Protein AF-A0A3M2AXJ5-F1 (afdb_monomer)

Secondary structure (DSSP, 8-state):
------PPBPP--EEEEEETTEEEEEEGGGGTTSEEEEEE-S---HHHHHHHHHHHHHHHHTTEEEEEEESSTHHHHTS-HHHHTT--S-EEE-TT-HHHHHTT--PPPPTTEEEEEEE-TTSBEEEEEEEESSHHHHHHHHHHHHHHHHHHSS---TT---TTTEEEETTTTEEEE-STT--------------------S------EEEE-TTS-EEEEETTEEEEE-HHHHHHHHHHHHHHHHHGGGTS---------------------

Structure (mmCIF, N/CA/C/O backbone):
data_AF-A0A3M2AXJ5-F1
#
_entry.id   AF-A0A3M2AXJ5-F1
#
loop_
_atom_site.group_PDB
_atom_site.id
_atom_site.type_symbol
_atom_site.label_atom_id
_atom_site.label_alt_id
_atom_site.label_comp_id
_atom_site.label_asym_id
_atom_site.label_entity_id
_atom_site.label_seq_id
_atom_site.pdbx_PDB_ins_code
_atom_site.Cartn_x
_atom_site.Cartn_y
_atom_site.Cartn_z
_atom_site.occupancy
_atom_site.B_iso_or_equiv
_atom_site.auth_seq_id
_atom_site.auth_comp_id
_atom_site.auth_asym_id
_atom_site.auth_atom_id
_atom_site.pdbx_PDB_model_num
ATOM 1 N N . MET A 1 1 ? -21.379 -24.822 5.721 1.00 35.75 1 MET A N 1
ATOM 2 C CA . MET A 1 1 ? -20.291 -24.054 6.361 1.00 35.75 1 MET A CA 1
ATOM 3 C C . MET A 1 1 ? -20.439 -22.604 5.940 1.00 35.75 1 MET A C 1
ATOM 5 O O . MET A 1 1 ? -20.196 -22.286 4.786 1.00 35.75 1 MET A O 1
ATOM 9 N N . THR A 1 2 ? -20.948 -21.746 6.820 1.00 34.94 2 THR A N 1
ATOM 10 C CA . THR A 1 2 ? -21.067 -20.309 6.555 1.00 34.94 2 THR A CA 1
ATOM 11 C C . THR A 1 2 ? -19.674 -19.697 6.630 1.00 34.94 2 THR A C 1
ATOM 13 O O . THR A 1 2 ? -19.089 -19.624 7.710 1.00 34.94 2 THR A O 1
ATOM 16 N N . ASN A 1 3 ? -19.130 -19.314 5.472 1.00 36.81 3 ASN A N 1
ATOM 17 C CA . ASN A 1 3 ? -17.912 -18.518 5.358 1.00 36.81 3 ASN A CA 1
ATOM 18 C C . ASN A 1 3 ? -18.164 -17.158 6.021 1.00 36.81 3 ASN A C 1
ATOM 20 O O . ASN A 1 3 ? -18.550 -16.192 5.368 1.00 36.81 3 ASN A O 1
ATOM 24 N N . ASN A 1 4 ? -17.973 -17.094 7.338 1.00 39.44 4 ASN A N 1
ATOM 25 C CA . ASN A 1 4 ? -17.757 -15.838 8.030 1.00 39.44 4 ASN A CA 1
ATOM 26 C C . ASN A 1 4 ? -16.424 -15.303 7.512 1.00 39.44 4 ASN A C 1
ATOM 28 O O . ASN A 1 4 ? -15.366 -15.642 8.042 1.00 39.44 4 ASN A O 1
ATOM 32 N N . ASP A 1 5 ? -16.477 -14.504 6.446 1.00 48.34 5 ASP A N 1
ATOM 33 C CA . ASP A 1 5 ? -15.388 -13.618 6.055 1.00 48.34 5 ASP A CA 1
ATOM 34 C C . ASP A 1 5 ? -15.208 -12.619 7.207 1.00 48.34 5 ASP A C 1
ATOM 36 O O . ASP A 1 5 ? -15.740 -11.507 7.224 1.00 48.34 5 ASP A O 1
ATOM 40 N N . VAL A 1 6 ? -14.487 -13.063 8.239 1.00 54.56 6 VAL A N 1
ATOM 41 C CA . VAL A 1 6 ? -13.924 -12.201 9.266 1.00 54.56 6 VAL A CA 1
ATOM 42 C C . VAL A 1 6 ? -12.893 -11.370 8.528 1.00 54.56 6 VAL A C 1
ATOM 44 O O . VAL A 1 6 ? -11.756 -11.791 8.311 1.00 54.56 6 VAL A O 1
ATOM 47 N N . PHE A 1 7 ? -13.340 -10.218 8.035 1.00 70.44 7 PHE A N 1
ATOM 48 C CA . PHE A 1 7 ? -12.455 -9.216 7.477 1.00 70.44 7 PHE A CA 1
ATOM 49 C C . PHE A 1 7 ? -11.327 -9.000 8.476 1.00 70.44 7 PHE A C 1
ATOM 51 O O . PHE A 1 7 ? -11.576 -8.730 9.654 1.00 70.44 7 PHE A O 1
ATOM 58 N N . ALA A 1 8 ? -10.096 -9.170 8.008 1.00 85.69 8 ALA A N 1
ATOM 59 C CA . ALA A 1 8 ? -8.947 -8.969 8.861 1.00 85.69 8 ALA A CA 1
ATOM 60 C C . ALA A 1 8 ? -8.960 -7.519 9.374 1.00 85.69 8 ALA A C 1
ATOM 62 O O . ALA A 1 8 ? -9.230 -6.567 8.635 1.00 85.69 8 ALA A O 1
ATOM 63 N N . THR A 1 9 ? -8.742 -7.373 10.676 1.00 93.25 9 THR A N 1
ATOM 64 C CA . THR A 1 9 ? -8.611 -6.079 11.339 1.00 93.25 9 THR A CA 1
ATOM 65 C C . THR A 1 9 ? -7.150 -5.662 11.346 1.00 93.25 9 THR A C 1
ATOM 67 O O . THR A 1 9 ? -6.259 -6.507 11.462 1.00 93.25 9 THR A O 1
ATOM 70 N N . LEU A 1 10 ? -6.907 -4.360 11.284 1.00 94.88 10 LEU A N 1
ATOM 71 C CA . LEU A 1 10 ? -5.593 -3.763 11.412 1.00 94.88 10 LEU A CA 1
ATOM 72 C C . LEU A 1 10 ? -4.957 -4.235 12.729 1.00 94.88 10 LEU A C 1
ATOM 74 O O . LEU A 1 10 ? -5.553 -4.063 13.799 1.00 94.88 10 LEU A O 1
ATOM 78 N N . PRO A 1 11 ? -3.776 -4.868 12.683 1.00 95.12 11 PRO A N 1
ATOM 79 C CA . PRO A 1 11 ? -3.154 -5.392 13.883 1.00 95.12 11 PRO A CA 1
ATOM 80 C C . PRO A 1 11 ? -2.616 -4.241 14.743 1.00 95.12 11 PRO A C 1
ATOM 82 O O . PRO A 1 11 ? -2.119 -3.235 14.236 1.00 95.12 11 PRO A O 1
ATOM 85 N N . LYS A 1 12 ? -2.661 -4.412 16.067 1.00 96.31 12 LYS A N 1
ATOM 86 C CA . LYS A 1 12 ? -2.036 -3.480 17.016 1.00 96.31 12 LYS A CA 1
ATOM 87 C C . LYS A 1 12 ? -0.520 -3.686 16.988 1.00 96.31 12 LYS A C 1
ATOM 89 O O . LYS A 1 12 ? -0.001 -4.559 17.684 1.00 96.31 12 LYS A O 1
ATOM 94 N N . LEU A 1 13 ? 0.174 -2.941 16.129 1.00 96.88 13 LEU A N 1
ATOM 95 C CA . LEU A 1 13 ? 1.619 -3.046 15.917 1.00 96.88 13 LEU A CA 1
ATOM 96 C C . LEU A 1 13 ? 2.283 -1.672 15.939 1.00 96.88 13 LEU A C 1
ATOM 98 O O . LEU A 1 13 ? 1.721 -0.685 15.469 1.00 96.88 13 LEU A O 1
ATOM 102 N N . ARG A 1 14 ? 3.527 -1.660 16.421 1.00 97.88 14 ARG A N 1
ATOM 103 C CA . ARG A 1 14 ? 4.468 -0.554 16.257 1.00 97.88 14 ARG A CA 1
ATOM 104 C C . ARG A 1 14 ? 5.538 -0.984 15.266 1.00 97.88 14 ARG A C 1
ATOM 106 O O . ARG A 1 14 ? 6.089 -2.074 15.415 1.00 97.88 14 ARG A O 1
ATOM 113 N N . LEU A 1 15 ? 5.812 -0.151 14.271 1.00 96.56 15 LEU A N 1
ATOM 114 C CA . LEU A 1 15 ? 6.748 -0.459 13.193 1.00 96.56 15 LEU A CA 1
ATOM 115 C C . LEU A 1 15 ? 7.817 0.626 13.079 1.00 96.56 15 LEU A C 1
ATOM 117 O O . LEU A 1 15 ? 7.501 1.799 13.296 1.00 96.56 15 LEU A O 1
ATOM 121 N N . PRO A 1 16 ? 9.064 0.267 12.733 1.00 96.12 16 PRO A N 1
ATOM 122 C CA . PRO A 1 16 ? 10.054 1.254 12.338 1.00 96.12 16 PRO A CA 1
ATOM 123 C C . PRO A 1 16 ? 9.584 1.966 11.064 1.00 96.12 16 PRO A C 1
ATOM 125 O O . PRO A 1 16 ? 9.139 1.337 10.100 1.00 96.12 16 PRO A O 1
ATOM 128 N N . ALA A 1 17 ? 9.680 3.287 11.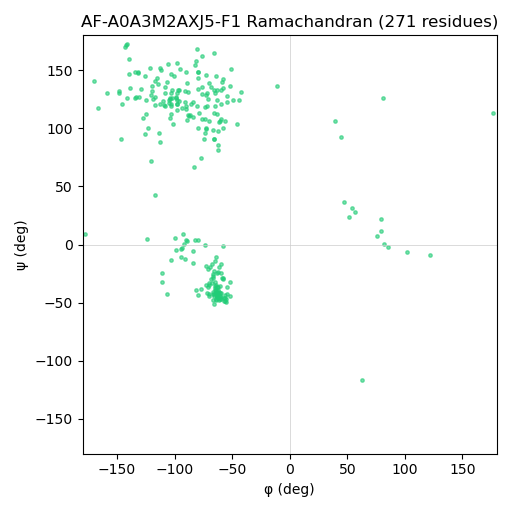077 1.00 95.44 17 ALA A N 1
ATOM 129 C CA . ALA A 1 17 ? 9.227 4.166 10.020 1.00 95.44 17 ALA A CA 1
ATOM 130 C C . ALA A 1 17 ? 10.243 5.285 9.799 1.00 95.44 17 ALA A C 1
ATOM 132 O O . ALA A 1 17 ? 10.699 5.909 10.756 1.00 95.44 17 ALA A O 1
ATOM 133 N N . LEU A 1 18 ? 10.558 5.565 8.540 1.00 94.50 18 LEU A N 1
ATOM 134 C CA . LEU A 1 18 ? 11.277 6.767 8.145 1.00 94.50 18 LEU A CA 1
ATOM 135 C C . LEU A 1 18 ? 10.241 7.834 7.777 1.00 94.50 18 LEU A C 1
ATOM 137 O O . LEU A 1 18 ? 9.437 7.632 6.865 1.00 94.50 18 LEU A O 1
ATOM 141 N N . LEU A 1 19 ? 10.226 8.944 8.512 1.00 94.25 19 LEU A N 1
ATOM 142 C CA . LEU A 1 19 ? 9.325 10.072 8.280 1.00 94.25 19 LEU A CA 1
ATOM 143 C C . LEU A 1 19 ? 10.136 11.361 8.332 1.00 94.25 19 LEU A C 1
ATOM 145 O O . LEU A 1 19 ? 10.864 11.579 9.293 1.00 94.25 19 LEU A O 1
ATOM 149 N N . GLU A 1 20 ? 10.030 12.188 7.290 1.00 91.56 20 GLU A N 1
ATOM 150 C CA . GLU A 1 20 ? 10.740 13.476 7.210 1.00 91.56 20 GLU A CA 1
ATOM 151 C C . GLU A 1 20 ? 12.265 13.346 7.410 1.00 91.56 20 GLU A C 1
ATOM 153 O O . GLU A 1 20 ? 12.938 14.247 7.899 1.00 91.56 20 GLU A O 1
ATOM 158 N N . GLY A 1 21 ? 12.835 12.207 7.001 1.00 90.44 21 GLY A N 1
ATOM 159 C CA . GLY A 1 21 ? 14.265 11.916 7.141 1.00 90.44 21 GLY A CA 1
ATOM 160 C C . GLY A 1 21 ? 14.700 11.395 8.514 1.00 90.44 21 GLY A C 1
ATOM 161 O O . GLY A 1 21 ? 15.882 11.086 8.671 1.00 90.44 21 GLY A O 1
ATOM 162 N N . GLU A 1 22 ? 13.773 11.237 9.461 1.00 92.12 22 GLU A N 1
ATOM 163 C CA . GLU A 1 22 ? 14.035 10.716 10.803 1.00 92.12 22 GLU A CA 1
ATOM 164 C C . GLU A 1 22 ? 13.456 9.309 10.985 1.00 92.12 22 GLU A C 1
ATOM 166 O O . GLU A 1 22 ? 12.328 9.008 10.581 1.00 92.12 22 GLU A O 1
ATOM 171 N N . LEU A 1 23 ? 14.254 8.421 11.585 1.00 93.00 23 LEU A N 1
ATOM 172 C CA . LEU A 1 23 ? 13.836 7.059 11.902 1.00 93.00 23 LEU A CA 1
ATOM 173 C C . LEU A 1 23 ? 13.131 7.047 13.260 1.00 93.00 23 LEU A C 1
ATOM 175 O O . LEU A 1 23 ? 13.726 7.380 14.281 1.00 93.00 23 LEU A O 1
ATOM 179 N N . GLN A 1 24 ? 11.880 6.602 13.281 1.00 95.44 24 GLN A N 1
ATOM 180 C CA . GLN A 1 24 ? 11.063 6.528 14.489 1.00 95.44 24 GLN A CA 1
ATOM 181 C C . GLN A 1 24 ? 10.171 5.284 14.496 1.00 95.44 24 GLN A C 1
ATOM 183 O O . GLN A 1 24 ? 10.047 4.584 13.496 1.00 95.44 24 GLN A O 1
ATOM 188 N N . TYR A 1 25 ? 9.531 4.999 15.630 1.00 96.69 25 TYR A N 1
ATOM 189 C CA . TYR A 1 25 ? 8.531 3.935 15.722 1.00 96.69 25 TYR A CA 1
ATOM 190 C C . TYR A 1 25 ? 7.127 4.512 15.610 1.00 96.69 25 TYR A C 1
ATOM 192 O O . TYR A 1 25 ? 6.708 5.299 16.457 1.00 96.69 25 TYR A O 1
ATOM 200 N N . LEU A 1 26 ? 6.384 4.060 14.608 1.00 97.62 26 LEU A N 1
ATOM 201 C CA . LEU A 1 26 ? 5.021 4.484 14.331 1.00 97.62 26 LEU A CA 1
ATOM 202 C C . LEU A 1 26 ? 4.034 3.420 14.826 1.00 97.62 26 LEU A C 1
ATOM 204 O O . LEU A 1 26 ? 4.158 2.240 14.498 1.00 97.62 26 LEU A O 1
ATOM 208 N N . ASP A 1 27 ? 3.071 3.837 15.648 1.00 97.81 27 ASP A N 1
ATOM 209 C CA . ASP A 1 27 ? 2.006 2.979 16.171 1.00 97.81 27 ASP A CA 1
ATOM 210 C C . ASP A 1 27 ? 0.804 3.004 15.225 1.00 97.81 27 ASP A C 1
ATOM 212 O O . ASP A 1 27 ? 0.180 4.051 15.045 1.00 97.81 27 ASP A O 1
ATOM 216 N N . LEU A 1 28 ? 0.452 1.863 14.629 1.00 97.06 28 LEU A N 1
ATOM 217 C CA . LEU A 1 28 ? -0.672 1.786 13.693 1.00 97.06 28 LEU A CA 1
ATOM 218 C C . LEU A 1 28 ? -2.018 2.130 14.344 1.00 97.06 28 LEU A C 1
ATOM 220 O O . LEU A 1 28 ? -2.937 2.566 13.654 1.00 97.06 28 LEU A O 1
ATOM 224 N N . THR A 1 29 ? -2.142 1.976 15.665 1.00 95.56 29 THR A N 1
ATOM 225 C CA . THR A 1 29 ? -3.374 2.318 16.389 1.00 95.56 29 THR A CA 1
ATOM 226 C C . THR A 1 29 ? -3.621 3.825 16.472 1.00 95.56 29 THR A C 1
ATOM 228 O O . THR A 1 29 ? -4.771 4.236 16.611 1.00 95.56 29 THR A O 1
ATOM 231 N N . SER A 1 30 ? -2.582 4.651 16.298 1.00 96.69 30 SER A N 1
ATOM 232 C CA . SER A 1 30 ? -2.707 6.118 16.248 1.00 96.69 30 SER A CA 1
ATOM 233 C C . SER A 1 30 ? -3.508 6.633 15.048 1.00 96.69 30 SER A C 1
ATOM 235 O O . SER A 1 30 ? -3.930 7.785 15.048 1.00 96.69 30 SER A O 1
ATOM 237 N N . PHE A 1 31 ? -3.754 5.780 14.049 1.00 96.38 31 PHE A N 1
ATOM 238 C CA . PHE A 1 31 ? -4.553 6.114 12.868 1.00 96.38 31 PHE A CA 1
ATOM 239 C C . PHE A 1 31 ? -5.994 5.602 12.934 1.00 96.38 31 PHE A C 1
ATOM 241 O O . PHE A 1 31 ? -6.731 5.705 11.952 1.00 96.38 31 PHE A O 1
ATOM 248 N N . MET A 1 32 ? -6.419 5.027 14.062 1.00 95.25 32 MET A N 1
ATOM 249 C CA . MET A 1 32 ? -7.821 4.648 14.235 1.00 95.25 32 MET A CA 1
ATOM 250 C C . MET A 1 32 ? -8.725 5.878 14.088 1.00 95.25 32 MET A C 1
ATOM 252 O O . MET A 1 32 ? -8.393 6.970 14.543 1.00 95.25 32 MET A O 1
ATOM 256 N N . GLY A 1 33 ? -9.870 5.705 13.428 1.00 95.56 33 GLY A N 1
ATOM 257 C CA . GLY A 1 33 ? -10.754 6.814 13.060 1.00 95.56 33 GLY A CA 1
ATOM 258 C C . GLY A 1 33 ? -10.386 7.507 11.742 1.00 95.56 33 GLY A C 1
ATOM 259 O O . GLY A 1 33 ? -11.127 8.383 11.302 1.00 95.56 33 GLY A O 1
ATOM 260 N N . GLN A 1 34 ? -9.307 7.096 11.070 1.00 96.44 34 GLN A N 1
ATOM 261 C CA . GLN A 1 34 ? -8.907 7.614 9.761 1.00 96.44 34 GLN A CA 1
ATOM 262 C C . GLN A 1 34 ? -8.838 6.499 8.718 1.00 96.44 34 GLN A C 1
ATOM 264 O O . GLN A 1 34 ? -8.573 5.338 9.024 1.00 96.44 34 GLN A O 1
ATOM 269 N N . TRP A 1 35 ? -9.060 6.856 7.456 1.00 97.81 35 TRP A N 1
ATOM 270 C CA . TRP A 1 35 ? -8.787 5.943 6.353 1.00 97.81 35 TRP A CA 1
ATOM 271 C C . TRP A 1 35 ? -7.280 5.720 6.220 1.00 97.81 35 TRP A C 1
ATOM 273 O O . TRP A 1 35 ? -6.514 6.683 6.229 1.00 97.81 35 TRP A O 1
ATOM 283 N N . LEU A 1 36 ? -6.862 4.469 6.032 1.00 98.19 36 LEU A N 1
ATOM 284 C CA . LEU A 1 36 ? -5.473 4.126 5.736 1.00 98.19 36 LEU A CA 1
ATOM 285 C C . LEU A 1 36 ? -5.359 3.484 4.362 1.00 98.19 36 LEU A C 1
ATOM 287 O O . LEU A 1 36 ? -6.169 2.639 3.978 1.00 98.19 36 LEU A O 1
ATOM 291 N N . VAL A 1 37 ? -4.303 3.847 3.648 1.00 98.31 37 VAL A N 1
ATOM 292 C CA . VAL A 1 37 ? -3.928 3.225 2.382 1.00 98.31 37 VAL A CA 1
ATOM 293 C C . VAL A 1 37 ? -2.471 2.796 2.482 1.00 98.31 37 VAL A C 1
ATOM 295 O O . VAL A 1 37 ? -1.574 3.637 2.503 1.00 98.31 37 VAL A O 1
ATOM 298 N N . PHE A 1 38 ? -2.243 1.487 2.551 1.00 98.19 38 PHE A N 1
ATOM 299 C CA . PHE A 1 38 ? -0.909 0.894 2.524 1.00 98.19 38 PHE A CA 1
ATOM 300 C C . PHE A 1 38 ? -0.521 0.606 1.082 1.00 98.19 38 PHE A C 1
ATOM 302 O O . PHE A 1 38 ? -1.191 -0.198 0.449 1.00 98.19 38 PHE A O 1
ATOM 309 N N . CYS A 1 39 ? 0.551 1.204 0.575 1.00 97.62 39 CYS A N 1
ATOM 310 C CA . CYS A 1 39 ? 1.140 0.868 -0.719 1.00 97.62 39 CYS A CA 1
ATOM 311 C C . CYS A 1 39 ? 2.412 0.050 -0.489 1.00 97.62 39 CYS A C 1
ATOM 313 O O . CYS A 1 39 ? 3.407 0.571 0.014 1.00 97.62 39 CYS A O 1
ATOM 315 N N . CYS A 1 40 ? 2.371 -1.240 -0.808 1.00 96.88 40 CYS A N 1
ATOM 316 C CA . CYS A 1 40 ? 3.500 -2.138 -0.630 1.00 96.88 40 CYS A CA 1
ATOM 317 C C . CYS A 1 40 ? 4.365 -2.186 -1.889 1.00 96.88 40 CYS A C 1
ATOM 319 O O . CYS A 1 40 ? 3.877 -2.521 -2.973 1.00 96.88 40 CYS A O 1
ATOM 321 N N . LEU A 1 41 ? 5.644 -1.853 -1.715 1.00 94.19 41 LEU A N 1
ATOM 322 C CA . LEU A 1 41 ? 6.651 -1.785 -2.769 1.00 94.19 41 LEU A CA 1
ATOM 323 C C . LEU A 1 41 ? 7.714 -2.862 -2.543 1.00 94.19 41 LEU A C 1
ATOM 325 O O . LEU A 1 41 ? 8.168 -3.051 -1.414 1.00 94.19 41 LEU A O 1
ATOM 329 N N . SER A 1 42 ? 8.148 -3.525 -3.615 1.00 90.12 42 SER A N 1
ATOM 330 C CA . SER A 1 42 ? 9.304 -4.433 -3.559 1.00 90.12 42 SER A CA 1
ATOM 331 C C . SER A 1 42 ? 10.625 -3.661 -3.541 1.00 90.12 42 SER A C 1
ATOM 333 O O . SER A 1 42 ? 11.556 -4.046 -2.841 1.00 90.12 42 SER A O 1
ATOM 335 N N . GLU A 1 43 ? 10.695 -2.564 -4.298 1.00 89.56 43 GLU A N 1
ATOM 336 C CA . GLU A 1 43 ? 11.873 -1.709 -4.454 1.00 89.56 43 GLU A CA 1
ATOM 337 C C . GLU A 1 43 ? 11.445 -0.234 -4.466 1.00 89.56 43 GLU A C 1
ATOM 339 O O . GLU A 1 43 ? 10.278 0.081 -4.702 1.00 89.56 43 GLU A O 1
ATOM 344 N N . PHE A 1 44 ? 12.384 0.673 -4.189 1.00 88.88 44 PHE A N 1
ATOM 345 C CA . PHE A 1 44 ? 12.143 2.114 -4.216 1.00 88.88 44 PHE A CA 1
ATOM 346 C C . PHE A 1 44 ? 13.137 2.797 -5.144 1.00 88.88 44 PHE A C 1
ATOM 348 O O . PHE A 1 44 ? 14.331 2.876 -4.842 1.00 88.88 44 PHE A O 1
ATOM 355 N N . SER A 1 45 ? 12.645 3.324 -6.260 1.00 89.25 45 SER A N 1
ATOM 356 C CA . SER A 1 45 ? 13.432 4.171 -7.145 1.00 89.25 45 SER A CA 1
ATOM 357 C C . SER A 1 45 ? 13.164 5.659 -6.871 1.00 89.25 45 SER A C 1
ATOM 359 O O . SER A 1 45 ? 12.090 6.037 -6.396 1.00 89.25 45 SER A O 1
ATOM 361 N N . PRO A 1 46 ? 14.099 6.560 -7.221 1.00 86.06 46 PRO A N 1
ATOM 362 C CA . PRO A 1 46 ? 13.856 8.000 -7.130 1.00 86.06 46 PRO A CA 1
ATOM 363 C C . PRO A 1 46 ? 12.646 8.474 -7.955 1.00 86.06 46 PRO A C 1
ATOM 365 O O . PRO A 1 46 ? 11.996 9.443 -7.572 1.00 86.06 46 PRO A O 1
ATOM 368 N N . GLY A 1 47 ? 12.333 7.800 -9.070 1.00 89.00 47 GLY A N 1
ATOM 369 C CA . GLY A 1 47 ? 11.183 8.134 -9.919 1.00 89.00 47 GLY A CA 1
ATOM 370 C C . GLY A 1 47 ? 9.839 7.861 -9.239 1.00 89.00 47 GLY A C 1
ATOM 371 O O . GLY A 1 47 ? 8.890 8.630 -9.407 1.00 89.00 47 GLY A O 1
ATOM 372 N N . ASP A 1 48 ? 9.781 6.827 -8.399 1.00 92.31 48 ASP A N 1
ATOM 373 C CA . ASP A 1 48 ? 8.571 6.441 -7.668 1.00 92.31 48 ASP A CA 1
ATOM 374 C C . ASP A 1 48 ? 8.143 7.514 -6.671 1.00 92.31 48 ASP A C 1
ATOM 376 O O . ASP A 1 48 ? 6.953 7.735 -6.451 1.00 92.31 48 ASP A O 1
ATOM 380 N N . MET A 1 49 ? 9.110 8.242 -6.110 1.00 91.62 49 MET A N 1
ATOM 381 C CA . MET A 1 49 ? 8.861 9.279 -5.115 1.00 91.62 49 MET A CA 1
ATOM 382 C C . MET A 1 49 ? 7.896 10.353 -5.615 1.00 91.62 49 MET A C 1
ATOM 384 O O . MET A 1 49 ? 6.992 10.744 -4.881 1.00 91.62 49 MET A O 1
ATOM 388 N N . MET A 1 50 ? 8.042 10.816 -6.860 1.00 92.44 50 MET A N 1
ATOM 389 C CA . MET A 1 50 ? 7.150 11.842 -7.411 1.00 92.44 50 MET A CA 1
ATOM 390 C C . MET A 1 50 ? 5.712 11.330 -7.544 1.00 92.44 50 MET A C 1
ATOM 392 O O . MET A 1 50 ? 4.757 12.054 -7.257 1.00 92.44 50 MET A O 1
ATOM 396 N N . ILE A 1 51 ? 5.557 10.069 -7.956 1.00 95.38 51 ILE A N 1
ATOM 397 C CA . ILE A 1 51 ? 4.258 9.410 -8.109 1.00 95.38 51 ILE A CA 1
ATOM 398 C C . ILE A 1 51 ? 3.596 9.239 -6.736 1.00 95.38 51 ILE A C 1
ATOM 400 O O . ILE A 1 51 ? 2.430 9.599 -6.555 1.00 95.38 51 ILE A O 1
ATOM 404 N N . LEU A 1 52 ? 4.354 8.744 -5.757 1.00 96.12 52 LEU A N 1
ATOM 405 C CA . LEU A 1 52 ? 3.887 8.508 -4.392 1.00 96.12 52 LEU A CA 1
ATOM 406 C C . LEU A 1 52 ? 3.564 9.818 -3.664 1.00 96.12 52 LEU A C 1
ATOM 408 O O . LEU A 1 52 ? 2.523 9.898 -3.023 1.00 96.12 52 LEU A O 1
ATOM 412 N N . ALA A 1 53 ? 4.377 10.867 -3.819 1.00 95.50 53 ALA A N 1
ATOM 413 C CA . ALA A 1 53 ? 4.128 12.181 -3.220 1.00 95.50 53 ALA A CA 1
ATOM 414 C C . ALA A 1 53 ? 2.858 12.841 -3.770 1.00 95.50 53 ALA A C 1
ATOM 416 O O . ALA A 1 53 ? 2.060 13.394 -3.011 1.00 95.50 53 ALA A O 1
ATOM 417 N N . ARG A 1 54 ? 2.624 12.743 -5.086 1.00 95.75 54 ARG A N 1
ATOM 418 C CA . ARG A 1 54 ? 1.371 13.216 -5.690 1.00 95.75 54 ARG A CA 1
ATOM 419 C C . ARG A 1 54 ? 0.169 12.461 -5.125 1.00 95.75 54 ARG A C 1
ATOM 421 O O . ARG A 1 54 ? -0.870 13.074 -4.871 1.00 95.75 54 ARG A O 1
ATOM 428 N N . GLN A 1 55 ? 0.302 11.150 -4.931 1.00 97.19 55 GLN A N 1
ATOM 429 C CA . GLN A 1 55 ? -0.779 10.355 -4.368 1.00 97.19 55 GLN A CA 1
ATOM 430 C C . GLN A 1 55 ? -1.021 10.655 -2.888 1.00 97.19 55 GLN A C 1
ATOM 432 O O . GLN A 1 55 ? -2.179 10.774 -2.494 1.00 97.19 55 GLN A O 1
ATOM 437 N N . ASP A 1 56 ? 0.032 10.803 -2.087 1.00 97.38 56 ASP A N 1
ATOM 438 C CA . ASP A 1 56 ? -0.072 11.191 -0.680 1.00 97.38 56 ASP A CA 1
ATOM 439 C C . ASP A 1 56 ? -0.854 12.496 -0.540 1.00 97.38 56 ASP A C 1
ATOM 441 O O . ASP A 1 56 ? -1.861 12.533 0.162 1.00 97.38 56 ASP A O 1
ATOM 445 N N . ALA A 1 57 ? -0.491 13.527 -1.313 1.00 96.56 57 ALA A N 1
ATOM 446 C CA . ALA A 1 57 ? -1.233 14.781 -1.329 1.00 96.56 57 ALA A CA 1
ATOM 447 C C . ALA A 1 57 ? -2.717 14.552 -1.663 1.00 96.56 57 ALA A C 1
ATOM 449 O O . ALA A 1 57 ? -3.590 15.056 -0.957 1.00 96.56 57 ALA A O 1
ATOM 450 N N . ARG A 1 58 ? -3.028 13.756 -2.694 1.00 97.00 58 ARG A N 1
ATOM 451 C CA . ARG A 1 58 ? -4.415 13.461 -3.093 1.00 97.00 58 ARG A CA 1
ATOM 452 C C . ARG A 1 58 ? -5.205 12.748 -1.989 1.00 97.00 58 ARG A C 1
ATOM 454 O O . ARG A 1 58 ? -6.348 13.118 -1.733 1.00 97.00 58 ARG A O 1
ATOM 461 N N . LEU A 1 59 ? -4.615 11.743 -1.344 1.00 97.19 59 LEU A N 1
ATOM 462 C CA . LEU A 1 59 ? -5.253 10.982 -0.266 1.00 97.19 59 LEU A CA 1
ATOM 463 C C . LEU A 1 59 ? -5.396 11.815 1.011 1.00 97.19 59 LEU A C 1
ATOM 465 O O . LEU A 1 59 ? -6.439 11.752 1.660 1.00 97.19 59 LEU A O 1
ATOM 469 N N . HIS A 1 60 ? -4.413 12.660 1.314 1.00 96.88 60 HIS A N 1
ATOM 470 C CA . HIS A 1 60 ? -4.455 13.575 2.447 1.00 96.88 60 HIS A CA 1
ATOM 471 C C . HIS A 1 60 ? -5.616 14.570 2.333 1.00 96.88 60 HIS A C 1
ATOM 473 O O . HIS A 1 60 ? -6.415 14.685 3.260 1.00 96.88 60 HIS A O 1
ATOM 479 N N . HIS A 1 61 ? -5.795 15.201 1.164 1.00 96.50 61 HIS A N 1
ATOM 480 C CA . HIS A 1 61 ? -6.957 16.067 0.896 1.00 96.50 61 HIS A CA 1
ATOM 481 C C . HIS A 1 61 ? -8.290 15.315 1.015 1.00 96.50 61 HIS A C 1
ATOM 483 O O . HIS A 1 61 ? -9.332 15.914 1.271 1.00 96.50 61 HIS A O 1
ATOM 489 N N . ALA A 1 62 ? -8.270 13.995 0.831 1.00 96.06 62 ALA A N 1
ATOM 490 C CA . ALA A 1 62 ? -9.440 13.143 0.943 1.00 96.06 62 ALA A CA 1
ATOM 491 C C . ALA A 1 62 ? -9.686 12.600 2.368 1.00 96.06 62 ALA A C 1
ATOM 493 O O . ALA A 1 62 ? -10.640 11.838 2.557 1.00 96.06 62 ALA A O 1
ATOM 494 N N . GLY A 1 63 ? -8.871 12.994 3.354 1.00 96.06 63 GLY A N 1
ATOM 495 C CA . GLY A 1 63 ? -8.983 12.559 4.749 1.00 96.06 63 GLY A CA 1
ATOM 496 C C . GLY A 1 63 ? -8.405 11.167 5.023 1.00 96.06 63 GLY A C 1
ATOM 497 O O . GLY A 1 63 ? -8.811 10.516 5.985 1.00 96.06 63 GLY A O 1
ATOM 498 N N . ALA A 1 64 ? -7.494 10.685 4.174 1.00 98.00 64 ALA A N 1
ATOM 499 C CA . ALA A 1 64 ? -6.796 9.417 4.359 1.00 98.00 64 ALA A CA 1
ATOM 500 C C . ALA A 1 64 ? -5.308 9.620 4.638 1.00 98.00 64 ALA A C 1
ATOM 502 O O . ALA A 1 64 ? -4.687 10.573 4.163 1.00 98.00 64 ALA A O 1
ATOM 503 N N . LYS A 1 65 ? -4.716 8.675 5.370 1.00 98.12 65 LYS A N 1
ATOM 504 C CA . LYS A 1 65 ? -3.272 8.582 5.546 1.00 98.12 65 LYS A CA 1
ATOM 505 C C . LYS A 1 65 ? -2.695 7.556 4.578 1.00 98.12 65 LYS A C 1
ATOM 507 O O . LYS A 1 65 ? -3.103 6.393 4.562 1.00 98.12 65 LYS A O 1
ATOM 512 N N . PHE A 1 66 ? -1.726 7.997 3.784 1.00 98.12 66 PHE A N 1
ATOM 513 C CA . PHE A 1 66 ? -0.955 7.134 2.902 1.00 98.12 66 PHE A CA 1
ATOM 514 C C . PHE A 1 66 ? 0.298 6.632 3.621 1.00 98.12 66 PHE A C 1
ATOM 516 O O . PHE A 1 66 ? 1.009 7.405 4.266 1.00 98.12 66 PHE A O 1
ATOM 523 N N . LEU A 1 67 ? 0.544 5.328 3.540 1.00 98.12 67 LEU A N 1
ATOM 524 C CA . LEU A 1 67 ? 1.665 4.644 4.176 1.00 98.12 67 LEU A CA 1
ATOM 525 C C . LEU A 1 67 ? 2.342 3.773 3.121 1.00 98.12 67 LEU A C 1
ATOM 527 O O . LEU A 1 67 ? 1.679 2.962 2.476 1.00 98.12 67 LEU A O 1
ATOM 531 N N . VAL A 1 68 ? 3.652 3.909 2.947 1.00 97.31 68 VAL A N 1
ATOM 532 C CA . VAL A 1 68 ? 4.413 3.034 2.045 1.00 97.31 68 VAL A CA 1
ATOM 533 C C . VAL A 1 68 ? 5.066 1.939 2.871 1.00 97.31 68 VAL A C 1
ATOM 535 O O . VAL A 1 68 ? 5.678 2.234 3.891 1.00 97.31 68 VAL A O 1
ATOM 538 N N . LEU A 1 69 ? 4.916 0.682 2.463 1.00 97.00 69 LEU A N 1
ATOM 539 C CA . LEU A 1 69 ? 5.385 -0.483 3.210 1.00 97.00 69 LEU A CA 1
ATOM 540 C C . LEU A 1 69 ? 6.423 -1.269 2.411 1.00 97.00 69 LEU A C 1
ATOM 542 O O . LEU A 1 69 ? 6.137 -1.732 1.306 1.00 97.00 69 LEU A O 1
ATOM 546 N N . PHE A 1 70 ? 7.589 -1.490 3.012 1.00 94.75 70 PHE A N 1
ATOM 547 C CA . PHE A 1 70 ? 8.637 -2.343 2.465 1.00 94.75 70 PHE A CA 1
ATOM 548 C C . PHE A 1 70 ? 8.687 -3.691 3.196 1.00 94.75 70 PHE A C 1
ATOM 550 O O . PHE A 1 70 ? 8.843 -3.704 4.423 1.00 94.75 70 PHE A O 1
ATOM 557 N N . PRO A 1 71 ? 8.608 -4.824 2.469 1.00 89.75 71 PRO A N 1
ATOM 558 C CA . PRO A 1 71 ? 8.802 -6.150 3.050 1.00 89.75 71 PRO A CA 1
ATOM 559 C C . PRO A 1 71 ? 10.199 -6.362 3.611 1.00 89.75 71 PRO A C 1
ATOM 561 O O . PRO A 1 71 ? 10.355 -6.886 4.708 1.00 89.75 71 PRO A O 1
ATOM 564 N N . SER A 1 72 ? 11.220 -5.916 2.879 1.00 86.44 72 SER A N 1
ATOM 565 C CA . SER A 1 72 ? 12.603 -6.063 3.315 1.00 86.44 72 SER A CA 1
ATOM 566 C C . SER A 1 72 ? 13.111 -4.788 3.992 1.00 86.44 72 SER A C 1
ATOM 568 O O . SER A 1 72 ? 12.985 -3.707 3.400 1.00 86.44 72 SER A O 1
ATOM 570 N N . PRO A 1 73 ? 13.777 -4.884 5.161 1.00 78.06 73 PRO A N 1
ATOM 571 C CA . PRO A 1 73 ? 14.422 -3.739 5.803 1.00 78.06 73 PRO A CA 1
ATOM 572 C C . PRO A 1 73 ? 15.560 -3.151 4.955 1.00 78.06 73 PRO A C 1
ATOM 574 O O . PRO A 1 73 ? 15.840 -1.957 5.057 1.00 78.06 73 PRO A O 1
ATOM 577 N N . THR A 1 74 ? 16.179 -3.943 4.066 1.00 84.06 74 THR A N 1
ATOM 578 C CA . THR A 1 74 ? 17.234 -3.459 3.154 1.00 84.06 74 THR A CA 1
ATOM 579 C C . THR A 1 74 ? 16.748 -2.326 2.253 1.00 84.06 74 THR A C 1
ATOM 581 O O . THR A 1 74 ? 17.529 -1.442 1.912 1.00 84.06 74 THR A O 1
ATOM 584 N N . SER A 1 75 ? 15.452 -2.304 1.935 1.00 82.06 75 SER A N 1
ATOM 585 C CA . SER A 1 75 ? 14.834 -1.292 1.072 1.00 82.06 75 SER A CA 1
ATOM 586 C C . SER A 1 75 ? 14.803 0.094 1.715 1.00 82.06 75 SER A C 1
ATOM 588 O O . SER A 1 75 ? 14.882 1.091 1.008 1.00 82.06 75 SER A O 1
ATOM 590 N N . LEU A 1 76 ? 14.731 0.193 3.050 1.00 81.88 76 LEU A N 1
ATOM 591 C CA . LEU A 1 76 ? 14.835 1.493 3.722 1.00 81.88 76 LEU A CA 1
ATOM 592 C C . LEU A 1 76 ? 16.269 2.026 3.694 1.00 81.88 76 LEU A C 1
ATOM 594 O O . LEU A 1 76 ? 16.466 3.229 3.549 1.00 81.88 76 LEU A O 1
ATOM 598 N N . HIS A 1 77 ? 17.271 1.148 3.788 1.00 81.56 77 HIS A N 1
ATOM 599 C CA . HIS A 1 77 ? 18.680 1.553 3.774 1.00 81.56 77 HIS A CA 1
ATOM 600 C C . HIS A 1 77 ? 19.120 2.146 2.432 1.00 81.56 77 HIS A C 1
ATOM 602 O O . HIS A 1 77 ? 20.018 2.985 2.399 1.00 81.56 77 HIS A O 1
ATOM 608 N N . THR A 1 78 ? 18.491 1.737 1.328 1.00 82.25 78 THR A N 1
ATOM 609 C CA . THR A 1 78 ? 18.775 2.303 0.002 1.00 82.25 78 THR A CA 1
ATOM 610 C C . THR A 1 78 ? 18.231 3.720 -0.170 1.00 82.25 78 THR A C 1
ATOM 612 O O . THR A 1 78 ? 18.689 4.448 -1.052 1.00 82.25 78 THR A O 1
ATOM 615 N N . ILE A 1 79 ? 17.285 4.139 0.675 1.00 84.31 79 ILE A N 1
ATOM 616 C CA . ILE A 1 79 ? 16.697 5.475 0.617 1.00 84.31 79 ILE A CA 1
ATOM 617 C C . ILE A 1 79 ? 17.668 6.448 1.273 1.00 84.31 79 ILE A C 1
ATOM 619 O O . ILE A 1 79 ? 17.916 6.413 2.479 1.00 84.31 79 ILE A O 1
ATOM 623 N N . ARG A 1 80 ? 18.239 7.346 0.467 1.00 81.38 80 ARG A N 1
ATOM 624 C CA . ARG A 1 80 ? 19.153 8.367 0.987 1.00 81.38 80 ARG A CA 1
ATOM 625 C C . ARG A 1 80 ? 18.394 9.293 1.935 1.00 81.38 80 ARG A C 1
ATOM 627 O O . ARG A 1 80 ? 17.255 9.663 1.664 1.00 81.38 80 ARG A O 1
ATOM 634 N N . ARG A 1 81 ? 19.045 9.772 2.999 1.00 78.50 81 ARG A N 1
ATOM 635 C CA . ARG A 1 81 ? 18.425 10.726 3.942 1.00 78.50 81 ARG A CA 1
ATOM 636 C C . ARG A 1 81 ? 17.865 11.973 3.240 1.00 78.50 81 ARG A C 1
ATOM 638 O O . ARG A 1 81 ? 16.786 12.436 3.583 1.00 78.50 81 ARG A O 1
ATOM 645 N N . THR A 1 82 ? 18.551 12.451 2.199 1.00 77.38 82 THR A N 1
ATOM 646 C CA . THR A 1 82 ? 18.108 13.581 1.360 1.00 77.38 82 THR A CA 1
ATOM 647 C C . THR A 1 82 ? 16.853 13.289 0.536 1.00 77.38 82 THR A C 1
ATOM 649 O O . THR A 1 82 ? 16.120 14.205 0.189 1.00 77.38 82 THR A O 1
ATOM 652 N N . GLN A 1 83 ? 16.600 12.025 0.204 1.00 84.62 83 GLN A N 1
ATOM 653 C CA . GLN A 1 83 ? 15.380 11.581 -0.470 1.00 84.62 83 GLN A CA 1
ATOM 654 C C . GLN A 1 83 ? 14.236 11.421 0.532 1.00 84.62 83 GLN A C 1
ATOM 656 O O . GLN A 1 83 ? 13.100 11.798 0.258 1.00 84.62 83 GLN A O 1
ATOM 661 N N . ALA A 1 84 ? 14.550 10.904 1.717 1.00 83.31 84 ALA A N 1
ATOM 662 C CA . ALA A 1 84 ? 13.585 10.716 2.786 1.00 83.31 84 ALA A CA 1
ATOM 663 C C . ALA A 1 84 ? 12.995 12.037 3.300 1.00 83.31 84 ALA A C 1
ATOM 665 O O . ALA A 1 84 ? 11.807 12.088 3.598 1.00 83.31 84 ALA A O 1
ATOM 666 N N . SER A 1 85 ? 13.778 13.120 3.338 1.00 87.00 85 SER A N 1
ATOM 667 C CA . SER A 1 85 ? 13.281 14.448 3.730 1.00 87.00 85 SER A CA 1
ATOM 668 C C . SER A 1 85 ? 12.281 15.051 2.734 1.00 87.00 85 SER A C 1
ATOM 670 O O . SER A 1 85 ? 11.554 15.978 3.079 1.00 87.00 85 SER A O 1
ATOM 672 N N . LEU A 1 86 ? 12.217 14.533 1.503 1.00 87.38 86 LEU A N 1
ATOM 673 C CA . LEU A 1 86 ? 11.210 14.925 0.511 1.00 87.38 86 LEU A CA 1
ATOM 674 C C . LEU A 1 86 ? 9.893 14.151 0.682 1.00 87.38 86 LEU A C 1
ATOM 676 O O . LEU A 1 86 ? 8.862 14.559 0.145 1.00 87.38 86 LEU A O 1
ATOM 680 N N . CYS A 1 87 ? 9.909 13.044 1.429 1.00 88.62 87 CYS A N 1
ATOM 681 C CA . CYS A 1 87 ? 8.740 12.209 1.669 1.00 88.62 87 CYS A CA 1
ATOM 682 C C . CYS A 1 87 ? 7.976 12.713 2.903 1.00 88.62 87 CYS A C 1
ATOM 684 O O . CYS A 1 87 ? 8.435 12.577 4.036 1.00 88.62 87 CYS A O 1
ATOM 686 N N . ARG A 1 88 ? 6.777 13.264 2.682 1.00 93.56 88 ARG A N 1
ATOM 687 C CA . ARG A 1 88 ? 5.842 13.678 3.754 1.00 93.56 88 ARG A CA 1
ATOM 688 C C . ARG A 1 88 ? 4.965 12.535 4.277 1.00 93.56 88 ARG A C 1
ATOM 690 O O . ARG A 1 88 ? 4.210 12.696 5.238 1.00 93.56 88 ARG A O 1
ATOM 697 N N . PHE A 1 89 ? 5.069 11.371 3.646 1.00 95.94 89 PHE A N 1
ATOM 698 C CA . PHE A 1 89 ? 4.392 10.148 4.046 1.00 95.94 89 PHE A CA 1
ATOM 699 C C . PHE A 1 89 ? 5.369 9.194 4.748 1.00 95.94 89 PHE A C 1
ATOM 701 O O . PHE A 1 89 ? 6.547 9.148 4.387 1.00 95.94 89 PHE A O 1
ATOM 708 N N . PRO A 1 90 ? 4.898 8.408 5.732 1.00 96.88 90 PRO A N 1
ATOM 709 C CA . PRO A 1 90 ? 5.726 7.410 6.394 1.00 96.88 90 PRO A CA 1
ATOM 710 C C . PRO A 1 90 ? 6.146 6.276 5.452 1.00 96.88 90 P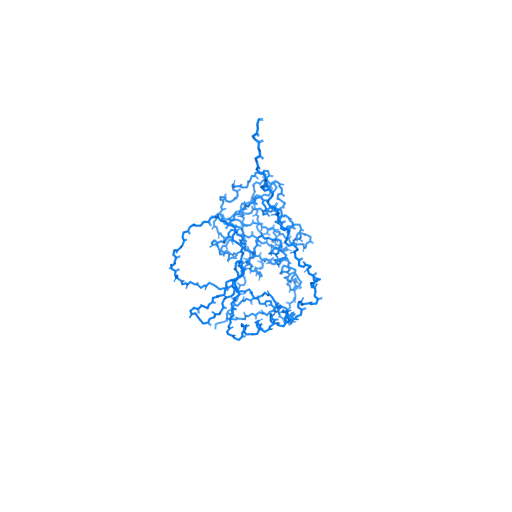RO A C 1
ATOM 712 O O . PRO A 1 90 ? 5.313 5.677 4.764 1.00 96.88 90 PRO A O 1
ATOM 715 N N . LEU A 1 91 ? 7.435 5.944 5.499 1.00 96.38 91 LEU A N 1
ATOM 716 C CA . LEU A 1 91 ? 8.030 4.770 4.868 1.00 96.38 91 LEU A CA 1
ATOM 717 C C . LEU A 1 91 ? 8.255 3.702 5.945 1.00 96.38 91 LEU A C 1
ATOM 719 O O . LEU A 1 91 ? 9.160 3.821 6.767 1.00 96.38 91 LEU A O 1
ATOM 723 N N . LEU A 1 92 ? 7.409 2.681 5.977 1.00 96.56 92 LEU A N 1
ATOM 724 C CA . LEU A 1 92 ? 7.413 1.620 6.980 1.00 96.56 92 LEU A CA 1
ATOM 725 C C . LEU A 1 92 ? 8.321 0.465 6.550 1.00 96.56 92 LEU A C 1
ATOM 727 O O . LEU A 1 92 ? 8.258 0.020 5.403 1.00 96.56 92 LEU A O 1
ATOM 731 N N . ALA A 1 93 ? 9.084 -0.087 7.492 1.00 95.25 93 ALA A N 1
ATOM 732 C CA . ALA A 1 93 ? 9.672 -1.417 7.352 1.00 95.25 93 ALA A CA 1
ATOM 733 C C . ALA A 1 93 ? 8.940 -2.416 8.245 1.00 95.25 93 ALA A C 1
ATOM 735 O O . ALA A 1 93 ? 8.625 -2.131 9.401 1.00 95.25 93 ALA A O 1
ATOM 736 N N . ASP A 1 94 ? 8.726 -3.620 7.723 1.00 95.25 94 ASP A N 1
ATOM 737 C CA . ASP A 1 94 ? 8.183 -4.744 8.483 1.00 95.25 94 ASP A CA 1
ATOM 738 C C . ASP A 1 94 ? 9.166 -5.922 8.485 1.00 95.25 94 ASP A C 1
ATOM 740 O O . ASP A 1 94 ? 8.909 -6.948 7.861 1.00 95.25 94 ASP A O 1
ATOM 744 N N . PRO A 1 95 ? 10.295 -5.812 9.212 1.00 91.62 95 PRO A N 1
ATOM 745 C CA . PRO A 1 95 ? 11.339 -6.841 9.210 1.00 91.62 95 PRO A CA 1
ATOM 746 C C . PRO A 1 95 ? 10.858 -8.202 9.737 1.00 91.62 95 PRO A C 1
ATOM 748 O O . PRO A 1 95 ? 11.492 -9.220 9.495 1.00 91.62 95 PRO A O 1
ATOM 751 N N . SER A 1 96 ? 9.752 -8.222 10.487 1.00 93.44 96 SER A N 1
ATOM 752 C CA . SER A 1 96 ? 9.145 -9.443 11.029 1.00 93.44 96 SER A CA 1
ATOM 753 C C . SER A 1 96 ? 8.026 -10.017 10.152 1.00 93.44 96 SER A C 1
ATOM 755 O O . SER A 1 96 ? 7.437 -11.049 10.504 1.00 93.44 96 SER A O 1
ATOM 757 N N . GLU A 1 97 ? 7.686 -9.317 9.065 1.00 94.69 97 GLU A N 1
ATOM 758 C CA . GLU A 1 97 ? 6.564 -9.588 8.161 1.00 94.69 97 GLU A CA 1
ATOM 759 C C . GLU A 1 97 ? 5.211 -9.753 8.886 1.00 94.69 97 GLU A C 1
ATOM 761 O O . GLU A 1 97 ?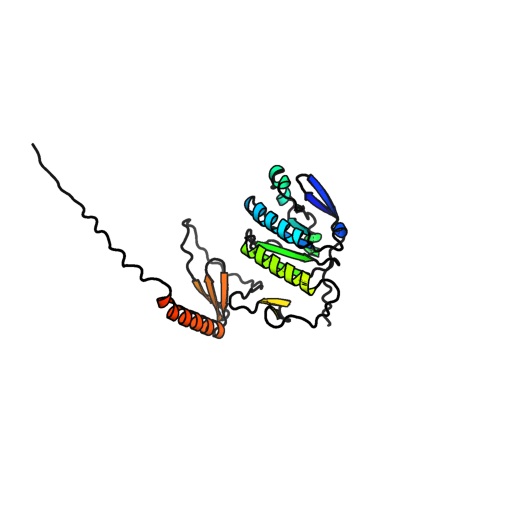 4.291 -10.426 8.411 1.00 94.69 97 GLU A O 1
ATOM 766 N N . ARG A 1 98 ? 5.069 -9.186 10.091 1.00 95.38 98 ARG A N 1
ATOM 767 C CA . ARG A 1 98 ? 3.848 -9.324 10.899 1.00 95.38 98 ARG A CA 1
ATOM 768 C C . ARG A 1 98 ? 2.708 -8.517 10.304 1.00 95.38 98 ARG A C 1
ATOM 770 O O . ARG A 1 98 ? 1.582 -9.014 10.275 1.00 95.38 98 ARG A O 1
ATOM 777 N N . LEU A 1 99 ? 2.990 -7.299 9.848 1.00 96.19 99 LEU A N 1
ATOM 778 C CA . LEU A 1 99 ? 2.005 -6.466 9.174 1.00 96.19 99 LEU A CA 1
ATOM 779 C C . LEU A 1 99 ? 1.678 -7.049 7.799 1.00 96.19 99 LEU A C 1
ATOM 781 O O . LEU A 1 99 ? 0.505 -7.177 7.483 1.00 96.19 99 LEU A O 1
ATOM 785 N N . ILE A 1 100 ? 2.671 -7.474 7.018 1.00 95.25 100 ILE A N 1
ATOM 786 C CA . ILE A 1 100 ? 2.464 -8.084 5.694 1.00 95.25 100 ILE A CA 1
ATOM 787 C C . ILE A 1 100 ? 1.550 -9.304 5.775 1.00 95.25 100 ILE A C 1
ATOM 789 O O . ILE A 1 100 ? 0.559 -9.372 5.046 1.00 95.25 100 ILE A O 1
ATOM 793 N N . ARG A 1 101 ? 1.813 -10.225 6.713 1.00 94.38 101 ARG A N 1
ATOM 794 C CA . ARG A 1 101 ? 0.940 -11.387 6.938 1.00 94.38 101 ARG A CA 1
ATOM 795 C C . ARG A 1 101 ? -0.459 -10.975 7.395 1.00 94.38 101 ARG A C 1
ATOM 797 O O . ARG A 1 101 ? -1.441 -11.527 6.904 1.00 94.38 101 ARG A O 1
ATOM 804 N N . ALA A 1 102 ? -0.570 -9.997 8.297 1.00 94.56 102 ALA A N 1
ATOM 805 C CA . ALA A 1 102 ? -1.867 -9.503 8.767 1.00 94.56 102 ALA A CA 1
ATOM 806 C C . ALA A 1 102 ? -2.682 -8.830 7.649 1.00 94.56 102 ALA A C 1
ATOM 808 O O . ALA A 1 102 ? -3.893 -9.025 7.563 1.00 94.56 102 ALA A O 1
ATOM 809 N N . LEU A 1 103 ? -2.009 -8.095 6.763 1.00 94.69 103 LEU A N 1
ATOM 810 C CA . LEU A 1 103 ? -2.578 -7.473 5.573 1.00 94.69 103 LEU A CA 1
ATOM 811 C C . LEU A 1 103 ? -2.692 -8.448 4.392 1.00 94.69 103 LEU A C 1
ATOM 813 O O . LEU A 1 103 ? -3.063 -8.015 3.308 1.00 94.69 103 LEU A O 1
ATOM 817 N N . ARG A 1 104 ? -2.363 -9.737 4.559 1.00 93.50 104 ARG A N 1
ATOM 818 C CA . ARG A 1 104 ? -2.407 -10.759 3.495 1.00 93.50 104 ARG A CA 1
ATOM 819 C C . ARG A 1 104 ? -1.741 -10.295 2.188 1.00 93.50 104 ARG A C 1
ATOM 821 O O . ARG A 1 104 ? -2.221 -10.587 1.093 1.00 93.50 104 ARG A O 1
ATOM 828 N N . ILE A 1 105 ? -0.657 -9.533 2.313 1.00 92.06 105 ILE A N 1
ATOM 829 C CA . ILE A 1 105 ? 0.160 -9.094 1.182 1.00 92.06 105 ILE A CA 1
ATOM 830 C C . ILE A 1 105 ? 1.005 -10.291 0.743 1.00 92.06 105 ILE A C 1
ATOM 832 O O . ILE A 1 105 ? 1.549 -11.001 1.588 1.00 92.06 105 ILE A O 1
ATOM 836 N N . VAL A 1 106 ? 1.090 -10.532 -0.566 1.00 89.38 106 VAL A N 1
ATOM 837 C CA . VAL A 1 106 ? 1.775 -11.705 -1.134 1.00 89.38 106 VAL A CA 1
ATOM 838 C C . VAL A 1 106 ? 3.016 -11.246 -1.905 1.00 89.38 106 VAL A C 1
ATOM 840 O O . VAL A 1 106 ? 2.925 -10.982 -3.104 1.00 89.38 106 VAL A O 1
ATOM 843 N N . PRO A 1 107 ? 4.176 -11.107 -1.239 1.00 85.12 107 PRO A N 1
ATOM 844 C CA . PRO A 1 107 ? 5.449 -10.897 -1.919 1.00 85.12 107 PRO A CA 1
ATOM 845 C C . PRO A 1 107 ? 5.976 -12.212 -2.540 1.00 85.12 107 PRO A C 1
ATOM 847 O O . PRO A 1 107 ? 5.569 -13.297 -2.114 1.00 85.12 107 PRO A O 1
ATOM 850 N N . PRO A 1 108 ? 6.921 -12.149 -3.498 1.00 86.81 108 PRO A N 1
ATOM 851 C CA . PRO A 1 108 ? 7.456 -10.943 -4.131 1.00 86.81 108 PRO A CA 1
ATOM 852 C C . PRO A 1 108 ? 6.521 -10.397 -5.220 1.00 86.81 108 PRO A C 1
ATOM 854 O O . PRO A 1 108 ? 5.849 -11.155 -5.918 1.00 86.81 108 PRO A O 1
ATOM 857 N N . LEU A 1 109 ? 6.521 -9.076 -5.408 1.00 86.31 109 LEU A N 1
ATOM 858 C CA . LEU A 1 109 ? 5.858 -8.435 -6.546 1.00 86.31 109 LEU A CA 1
ATOM 859 C C . LEU A 1 109 ? 6.903 -8.087 -7.616 1.00 86.31 109 LEU A C 1
ATOM 861 O O . LEU A 1 109 ? 8.017 -7.699 -7.246 1.00 86.31 109 LEU A O 1
ATOM 865 N N . PRO A 1 110 ? 6.566 -8.180 -8.918 1.00 87.94 110 PRO A N 1
ATOM 866 C CA . PRO A 1 110 ? 7.398 -7.624 -9.986 1.00 87.94 110 PRO A CA 1
ATOM 867 C C . PRO A 1 110 ? 7.766 -6.159 -9.716 1.00 87.94 110 PRO A C 1
ATOM 869 O O . PRO A 1 110 ? 6.983 -5.439 -9.102 1.00 87.94 110 PRO A O 1
ATOM 872 N N . ALA A 1 111 ? 8.919 -5.701 -10.211 1.00 84.56 111 ALA A N 1
ATOM 873 C CA . ALA A 1 111 ? 9.442 -4.361 -9.918 1.00 84.56 111 ALA A CA 1
ATOM 874 C C . ALA A 1 111 ? 8.490 -3.210 -10.308 1.00 84.56 111 ALA A C 1
ATOM 876 O O . ALA A 1 111 ? 8.497 -2.159 -9.679 1.00 84.56 111 ALA A O 1
ATOM 877 N N . ASP A 1 112 ? 7.641 -3.403 -11.322 1.00 87.06 112 ASP A N 1
ATOM 878 C CA . ASP A 1 112 ? 6.664 -2.411 -11.781 1.00 87.06 112 ASP A CA 1
ATOM 879 C C . ASP A 1 112 ? 5.287 -2.542 -11.107 1.00 87.06 112 ASP A C 1
ATOM 881 O O . ASP A 1 112 ? 4.362 -1.792 -11.445 1.00 87.06 112 ASP A O 1
ATOM 885 N N . ARG A 1 113 ? 5.121 -3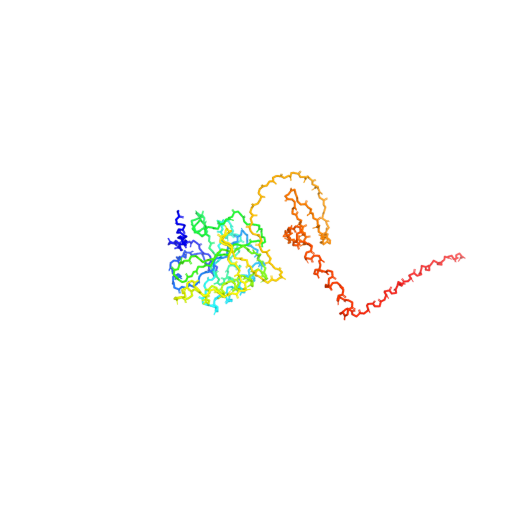.500 -10.187 1.00 92.44 113 ARG A N 1
ATOM 886 C CA . ARG A 1 113 ? 3.856 -3.828 -9.525 1.00 92.44 113 ARG A CA 1
ATOM 887 C C . ARG A 1 113 ? 3.912 -3.548 -8.037 1.00 92.44 113 ARG A C 1
ATOM 889 O O . ARG A 1 113 ? 4.900 -3.794 -7.358 1.00 92.44 113 ARG A O 1
ATOM 896 N N . VAL A 1 114 ? 2.781 -3.083 -7.533 1.00 95.88 114 VAL A N 1
ATOM 897 C CA . VAL A 1 114 ? 2.593 -2.731 -6.130 1.00 95.88 114 VAL A CA 1
ATOM 898 C C . VAL A 1 114 ? 1.279 -3.303 -5.648 1.00 95.88 114 VAL A C 1
ATOM 900 O O . VAL A 1 114 ? 0.324 -3.432 -6.424 1.00 95.88 114 VAL A O 1
ATOM 903 N N . GLN A 1 115 ? 1.235 -3.659 -4.369 1.00 96.75 115 GLN A N 1
ATOM 904 C CA . GLN A 1 115 ? 0.011 -4.114 -3.730 1.00 96.75 115 GLN A CA 1
ATOM 905 C C . GLN A 1 115 ? -0.480 -3.035 -2.776 1.00 96.75 115 GLN A C 1
ATOM 907 O O . GLN A 1 115 ? 0.208 -2.689 -1.819 1.00 96.75 115 GLN A O 1
ATOM 912 N N . THR A 1 116 ? -1.676 -2.519 -3.030 1.00 97.50 116 THR A N 1
ATOM 913 C CA . THR A 1 116 ? -2.323 -1.532 -2.176 1.00 97.50 116 THR A CA 1
ATOM 914 C C . THR A 1 116 ? -3.401 -2.183 -1.322 1.00 97.50 116 THR A C 1
ATOM 916 O O . THR A 1 116 ? -4.235 -2.933 -1.829 1.00 97.50 116 THR A O 1
ATOM 919 N N . VAL A 1 117 ? -3.407 -1.876 -0.027 1.00 97.50 117 VAL A N 1
ATOM 920 C CA . VAL A 1 117 ? -4.439 -2.303 0.920 1.00 97.50 117 VAL A CA 1
ATOM 921 C C . VAL A 1 117 ? -5.152 -1.081 1.475 1.00 97.50 117 VAL A C 1
ATOM 923 O O . VAL A 1 117 ? -4.511 -0.167 1.991 1.00 97.50 117 VAL A O 1
ATOM 926 N N . ILE A 1 118 ? -6.480 -1.069 1.375 1.00 97.56 118 ILE A N 1
ATOM 927 C CA . ILE A 1 118 ? -7.322 0.024 1.877 1.00 97.56 118 ILE A CA 1
ATOM 928 C C . ILE A 1 118 ? -8.006 -0.438 3.159 1.00 97.56 118 ILE A C 1
ATOM 930 O O . ILE A 1 118 ? -8.703 -1.460 3.174 1.00 97.56 118 ILE A O 1
ATOM 934 N N . VAL A 1 119 ? -7.818 0.330 4.227 1.00 96.81 119 VAL A N 1
ATOM 935 C CA . VAL A 1 119 ? -8.370 0.073 5.557 1.00 96.81 119 VAL A CA 1
ATOM 936 C C . VAL A 1 119 ? -9.270 1.236 5.944 1.00 96.81 119 VAL A C 1
ATOM 938 O O . VAL A 1 119 ? -8.909 2.403 5.792 1.00 96.81 119 VAL A O 1
ATOM 941 N N . GLU A 1 120 ? -10.462 0.913 6.426 1.00 96.38 120 GLU A N 1
ATOM 942 C CA . GLU A 1 120 ? -11.425 1.923 6.853 1.00 96.38 120 GLU A CA 1
ATOM 943 C C . GLU A 1 120 ? -11.125 2.459 8.267 1.00 96.38 120 GLU A C 1
ATOM 945 O O . GLU A 1 120 ? -10.381 1.815 9.011 1.00 96.38 120 GLU A O 1
ATOM 950 N N . PRO A 1 121 ? -11.771 3.562 8.696 1.00 96.50 121 PRO A N 1
ATOM 951 C CA . PRO A 1 121 ? -11.593 4.163 10.023 1.00 96.50 121 PRO A CA 1
ATOM 952 C C . PRO A 1 121 ? -11.750 3.213 11.216 1.00 96.50 121 PRO A C 1
ATOM 954 O O . PRO A 1 121 ? -11.071 3.371 12.227 1.00 96.50 121 PRO A O 1
ATOM 957 N N . ALA A 1 122 ? -12.616 2.203 11.103 1.00 94.62 122 ALA A N 1
ATOM 958 C CA . ALA A 1 122 ? -12.808 1.171 12.124 1.00 94.62 122 ALA A CA 1
ATOM 959 C C . ALA A 1 122 ? -11.646 0.156 12.205 1.00 94.62 122 ALA A C 1
ATOM 961 O O . ALA A 1 122 ? -11.702 -0.792 12.987 1.00 94.62 122 ALA A O 1
ATOM 962 N N . GLY A 1 123 ? -10.613 0.305 11.371 1.00 94.69 123 GLY A N 1
ATOM 963 C CA . GLY A 1 123 ? -9.483 -0.613 11.277 1.00 94.69 123 GLY A CA 1
ATOM 964 C C . GLY A 1 123 ? -9.785 -1.875 10.470 1.00 94.69 123 GLY A C 1
ATOM 965 O O . GLY A 1 123 ? -9.010 -2.822 10.511 1.00 94.69 123 GLY A O 1
ATOM 966 N N . LYS A 1 124 ? -10.898 -1.943 9.740 1.00 94.50 124 LYS A N 1
ATOM 967 C CA . LYS A 1 124 ? -11.257 -3.117 8.935 1.00 94.50 124 LYS A CA 1
ATOM 968 C C . LYS A 1 124 ? -10.655 -3.014 7.540 1.00 94.50 124 LYS A C 1
ATOM 970 O O . LYS A 1 124 ? -10.814 -1.996 6.863 1.00 94.50 124 LYS A O 1
ATOM 975 N N . ILE A 1 125 ? -10.005 -4.079 7.084 1.00 93.88 125 ILE A N 1
ATOM 976 C CA . ILE A 1 125 ? -9.478 -4.143 5.722 1.00 93.88 125 ILE A CA 1
ATOM 977 C C . ILE A 1 125 ? -10.644 -4.315 4.745 1.00 93.88 125 ILE A C 1
ATOM 979 O O . ILE A 1 125 ? -11.493 -5.191 4.926 1.00 93.88 125 ILE A O 1
ATOM 983 N N . ARG A 1 126 ? -10.701 -3.460 3.721 1.00 93.50 126 ARG A N 1
ATOM 984 C CA . ARG A 1 126 ? -11.777 -3.456 2.722 1.00 93.50 126 ARG A CA 1
ATOM 985 C C . ARG A 1 126 ? -11.331 -3.997 1.373 1.00 93.50 126 ARG A C 1
ATOM 987 O O . ARG A 1 126 ? -12.075 -4.763 0.774 1.00 93.50 126 ARG A O 1
ATOM 994 N N . TYR A 1 127 ? -10.139 -3.616 0.916 1.00 93.44 127 TYR A N 1
ATOM 995 C CA . TYR A 1 127 ? -9.658 -3.955 -0.424 1.00 93.44 127 TYR A CA 1
ATOM 996 C C . TYR A 1 127 ? -8.183 -4.322 -0.432 1.00 93.44 127 TYR A C 1
ATOM 998 O O . TYR A 1 127 ? -7.387 -3.714 0.283 1.00 93.44 127 TYR A O 1
ATOM 1006 N N . HIS A 1 128 ? -7.847 -5.251 -1.326 1.00 94.38 128 HIS A N 1
ATOM 1007 C CA . HIS A 1 128 ? -6.494 -5.535 -1.785 1.00 94.38 128 HIS A CA 1
ATOM 1008 C C . HIS A 1 128 ? -6.463 -5.315 -3.294 1.00 94.38 128 HIS A C 1
ATOM 1010 O O . HIS A 1 128 ? -7.308 -5.838 -4.018 1.00 94.38 128 HIS A O 1
ATOM 1016 N N . LEU A 1 129 ? -5.501 -4.536 -3.763 1.00 94.31 129 LEU A N 1
ATOM 1017 C CA . LEU A 1 129 ? -5.357 -4.171 -5.164 1.00 94.31 129 LEU A CA 1
ATOM 1018 C C . LEU A 1 129 ? -3.926 -4.458 -5.580 1.00 94.31 129 LEU A C 1
ATOM 1020 O O . LEU A 1 129 ? -3.008 -4.039 -4.887 1.00 94.31 129 LEU A O 1
ATOM 1024 N N . THR A 1 130 ? -3.723 -5.097 -6.723 1.00 95.00 130 THR A N 1
ATOM 1025 C CA . THR A 1 130 ? -2.405 -5.155 -7.362 1.00 95.00 130 THR A CA 1
ATOM 1026 C C . THR A 1 130 ? -2.455 -4.297 -8.612 1.00 95.00 130 THR A C 1
ATOM 1028 O O . THR A 1 130 ? -3.265 -4.537 -9.505 1.00 95.00 130 THR A O 1
ATOM 1031 N N . HIS A 1 131 ? -1.608 -3.277 -8.685 1.00 95.00 131 HIS A N 1
ATOM 1032 C CA . HIS A 1 131 ? -1.576 -2.347 -9.811 1.00 95.00 131 HIS A CA 1
ATOM 1033 C C . HIS A 1 131 ? -0.142 -1.959 -10.158 1.00 95.00 131 HIS A C 1
ATOM 1035 O O . HIS A 1 131 ? 0.803 -2.353 -9.480 1.00 95.00 131 HIS A O 1
ATOM 1041 N N . SER A 1 132 ? 0.037 -1.236 -11.261 1.00 95.50 132 SER A N 1
ATOM 1042 C CA . SER A 1 132 ? 1.354 -0.713 -11.628 1.00 95.50 132 SER A CA 1
ATOM 1043 C C . SER A 1 132 ? 1.689 0.554 -10.841 1.00 95.50 132 SER A C 1
ATOM 1045 O O . SER A 1 132 ? 0.790 1.348 -10.543 1.00 95.50 132 SER A O 1
ATOM 1047 N N . LEU A 1 133 ? 2.974 0.778 -10.561 1.00 95.69 133 LEU A N 1
ATOM 1048 C CA . LEU A 1 133 ? 3.468 2.028 -9.972 1.00 95.69 133 LEU A CA 1
ATOM 1049 C C . LEU A 1 133 ? 3.684 3.094 -11.050 1.00 95.69 133 LEU A C 1
ATOM 1051 O O . LEU A 1 133 ? 4.793 3.484 -11.386 1.00 95.69 133 LEU A O 1
ATOM 1055 N N . ASN A 1 134 ? 2.591 3.537 -11.659 1.00 94.88 134 ASN A N 1
ATOM 1056 C CA . ASN A 1 134 ? 2.593 4.632 -12.622 1.00 94.88 134 ASN A CA 1
ATOM 1057 C C . ASN A 1 134 ? 1.343 5.495 -12.434 1.00 94.88 134 ASN A C 1
ATOM 1059 O O . ASN A 1 134 ? 0.438 5.131 -11.684 1.00 94.88 134 ASN A O 1
ATOM 1063 N N . ALA A 1 135 ? 1.278 6.635 -13.125 1.00 92.94 135 ALA A N 1
ATOM 1064 C CA . ALA A 1 135 ? 0.167 7.578 -12.987 1.00 92.94 135 ALA A CA 1
ATOM 1065 C C . ALA A 1 135 ? -1.211 6.908 -13.151 1.00 92.94 135 ALA A C 1
ATOM 1067 O O . ALA A 1 135 ? -2.093 7.124 -12.324 1.00 92.94 135 ALA A O 1
ATOM 1068 N N . ARG A 1 136 ? -1.364 6.032 -14.154 1.00 94.31 136 ARG A N 1
ATOM 1069 C CA . ARG A 1 136 ? -2.619 5.315 -14.424 1.00 94.31 136 ARG A CA 1
ATOM 1070 C C . ARG A 1 136 ? -2.982 4.339 -13.302 1.00 94.31 136 ARG A C 1
ATOM 1072 O O . ARG A 1 136 ? -4.133 4.290 -12.885 1.00 94.31 136 ARG A O 1
ATOM 1079 N N . GLY A 1 137 ? -2.016 3.564 -12.807 1.00 95.19 137 GLY A N 1
ATOM 1080 C CA . GLY A 1 137 ? -2.249 2.625 -11.707 1.00 95.19 137 GLY A CA 1
ATOM 1081 C C . GLY A 1 137 ? -2.637 3.331 -10.406 1.00 95.19 137 GLY A C 1
ATOM 1082 O O . GLY A 1 137 ? -3.548 2.883 -9.712 1.00 95.19 137 GLY A O 1
ATOM 1083 N N . MET A 1 138 ? -2.007 4.470 -10.109 1.00 96.44 138 MET A N 1
ATOM 1084 C CA . MET A 1 138 ? -2.344 5.283 -8.935 1.00 96.44 138 MET A CA 1
ATOM 1085 C C . MET A 1 138 ? -3.702 5.979 -9.064 1.00 96.44 138 MET A C 1
ATOM 1087 O O . MET A 1 138 ? -4.416 6.116 -8.072 1.00 96.44 138 MET A O 1
ATOM 1091 N N . GLU A 1 139 ? -4.080 6.403 -10.272 1.00 95.38 139 GLU A N 1
ATOM 1092 C CA . GLU A 1 139 ? -5.403 6.966 -10.542 1.00 95.38 139 GLU A CA 1
ATOM 1093 C C . GLU A 1 139 ? -6.506 5.932 -10.324 1.00 95.38 139 GLU A C 1
ATOM 1095 O O . GLU A 1 139 ? -7.439 6.201 -9.570 1.00 95.38 139 GLU A O 1
ATOM 1100 N N . PHE A 1 140 ? -6.329 4.723 -10.860 1.00 94.62 140 PHE A N 1
ATOM 1101 C CA . PHE A 1 140 ? -7.229 3.602 -10.596 1.00 94.62 140 PHE A CA 1
ATOM 1102 C C . PHE A 1 140 ? -7.352 3.314 -9.093 1.00 94.62 140 PHE A C 1
ATOM 1104 O O . PHE A 1 140 ? -8.453 3.189 -8.562 1.00 94.62 140 PHE A O 1
ATOM 1111 N N . MET A 1 141 ? -6.232 3.280 -8.363 1.00 96.88 141 MET A N 1
ATOM 1112 C CA . MET A 1 141 ? -6.266 3.109 -6.909 1.00 96.88 141 MET A CA 1
ATOM 1113 C C . MET A 1 141 ? -7.060 4.227 -6.209 1.00 96.88 141 MET A C 1
ATOM 1115 O O . MET A 1 141 ? -7.856 3.948 -5.311 1.00 96.88 141 MET A O 1
ATOM 1119 N N . ALA A 1 142 ? -6.900 5.483 -6.641 1.00 96.88 142 ALA A N 1
ATOM 1120 C CA . ALA A 1 142 ? -7.642 6.617 -6.094 1.00 96.88 142 ALA A CA 1
ATOM 1121 C C . ALA A 1 142 ? -9.156 6.524 -6.358 1.00 96.88 142 ALA A C 1
ATOM 1123 O O . ALA A 1 142 ? -9.952 6.936 -5.513 1.00 96.88 142 ALA A O 1
ATOM 1124 N N . GLU A 1 143 ? -9.566 5.998 -7.513 1.00 95.31 143 GLU A N 1
ATOM 1125 C CA . GLU A 1 143 ? -10.974 5.741 -7.832 1.00 95.31 143 GLU A CA 1
ATOM 1126 C C . GLU A 1 143 ? -11.572 4.696 -6.892 1.00 95.31 143 GLU A C 1
ATOM 1128 O O . GLU A 1 143 ? -12.612 4.952 -6.279 1.00 95.31 143 GLU A O 1
ATOM 1133 N N . ILE A 1 144 ? -10.877 3.569 -6.693 1.00 95.06 144 ILE A N 1
ATOM 1134 C CA . ILE A 1 144 ? -11.313 2.538 -5.744 1.00 95.06 144 ILE A CA 1
ATOM 1135 C C . ILE A 1 144 ? -11.387 3.104 -4.324 1.00 95.06 144 ILE A C 1
ATOM 1137 O O . ILE A 1 144 ? -12.358 2.857 -3.610 1.00 95.06 144 ILE A O 1
ATOM 1141 N N . PHE A 1 145 ? -10.409 3.911 -3.911 1.00 96.62 145 PHE A N 1
ATOM 1142 C CA . PHE A 1 145 ? -10.446 4.578 -2.613 1.00 96.62 145 PHE A CA 1
ATOM 1143 C C . PHE A 1 145 ? -11.668 5.502 -2.463 1.00 96.62 145 PHE A C 1
ATOM 1145 O O . PHE A 1 145 ? -12.359 5.450 -1.445 1.00 96.62 145 PHE A O 1
ATOM 1152 N N . ASN A 1 146 ? -11.981 6.315 -3.475 1.00 95.69 146 ASN A N 1
ATOM 1153 C CA . ASN A 1 146 ? -13.154 7.190 -3.440 1.00 95.69 146 ASN A CA 1
ATOM 1154 C C . ASN A 1 146 ? -14.462 6.403 -3.358 1.00 95.69 146 ASN A C 1
ATOM 1156 O O . ASN A 1 146 ? -15.330 6.772 -2.567 1.00 95.69 146 ASN A O 1
ATOM 1160 N N . TYR A 1 147 ? -14.568 5.302 -4.104 1.00 93.12 147 TYR A N 1
ATOM 1161 C CA . TYR A 1 147 ? -15.685 4.371 -3.986 1.00 93.12 147 TYR A CA 1
ATOM 1162 C C . TYR A 1 147 ? -15.802 3.836 -2.552 1.00 93.12 147 TYR A C 1
ATOM 1164 O O . TYR A 1 147 ? -16.869 3.909 -1.945 1.00 93.12 147 TYR A O 1
ATOM 1172 N N . CYS A 1 148 ? -14.693 3.380 -1.957 1.00 92.94 148 CYS A N 1
ATOM 1173 C CA . CYS A 1 148 ? -14.701 2.884 -0.581 1.00 92.94 148 CYS A CA 1
ATOM 1174 C C . CYS A 1 148 ? -15.219 3.934 0.401 1.00 92.94 148 CYS A C 1
ATOM 1176 O O . CYS A 1 148 ? -16.055 3.646 1.255 1.00 92.94 148 CYS A O 1
ATOM 1178 N N . ARG A 1 149 ? -14.726 5.163 0.263 1.00 94.06 149 ARG A N 1
ATOM 1179 C CA . ARG A 1 149 ? -15.101 6.270 1.132 1.00 94.06 149 ARG A CA 1
ATOM 1180 C C . ARG A 1 149 ? -16.584 6.607 1.013 1.00 94.06 149 ARG A C 1
ATOM 1182 O O . ARG A 1 149 ? -17.211 6.821 2.033 1.00 94.06 149 ARG A O 1
ATOM 1189 N N . GLN A 1 150 ? -17.147 6.615 -0.193 1.00 92.31 150 GLN A N 1
ATOM 1190 C CA . GLN A 1 150 ? -18.567 6.917 -0.409 1.00 92.31 150 GLN A CA 1
ATOM 1191 C C . GLN A 1 150 ? -19.497 5.811 0.106 1.00 92.31 150 GLN A C 1
ATOM 1193 O O . GLN A 1 150 ? -20.599 6.102 0.559 1.00 92.31 150 GLN A O 1
ATOM 1198 N N . HIS A 1 151 ? -19.058 4.551 0.045 1.00 89.50 151 HIS A N 1
ATOM 1199 C CA . HIS A 1 151 ? -19.922 3.404 0.324 1.00 89.50 151 HIS A CA 1
ATOM 1200 C C . HIS A 1 151 ? -19.717 2.752 1.696 1.00 89.50 151 HIS A C 1
ATOM 1202 O O . HIS A 1 151 ? -20.561 1.951 2.090 1.00 89.50 151 HIS A O 1
ATOM 1208 N N . PHE A 1 152 ? -18.641 3.058 2.429 1.00 86.94 152 PHE A N 1
ATOM 1209 C CA . PHE A 1 152 ? -18.350 2.430 3.730 1.00 86.94 152 PHE A CA 1
ATOM 1210 C C . PHE A 1 152 ? -18.170 3.419 4.891 1.00 86.94 152 PHE A C 1
ATOM 1212 O O . PHE A 1 152 ? -17.874 2.988 6.007 1.00 86.94 152 PHE A O 1
ATOM 1219 N N . THR A 1 153 ? -18.376 4.724 4.694 1.00 75.69 153 THR A N 1
ATOM 1220 C CA . THR A 1 153 ? -18.503 5.655 5.826 1.00 75.69 153 THR A CA 1
ATOM 1221 C C . THR A 1 153 ? -19.852 5.450 6.510 1.00 75.69 153 THR A C 1
ATOM 1223 O O . THR A 1 153 ? -20.860 5.926 6.009 1.00 75.69 153 THR A O 1
ATOM 1226 N N . ALA A 1 154 ? -19.818 4.709 7.624 1.00 58.75 154 ALA A N 1
ATOM 1227 C CA . ALA A 1 154 ? -20.825 4.572 8.681 1.00 58.75 154 ALA A CA 1
ATOM 1228 C C . ALA A 1 154 ? -22.306 4.530 8.229 1.00 58.75 154 ALA A C 1
ATOM 1230 O O . ALA A 1 154 ? -22.897 5.559 7.941 1.00 58.75 154 ALA A O 1
ATOM 1231 N N . GLU A 1 155 ? -22.899 3.326 8.296 1.00 53.59 155 GLU A N 1
ATOM 1232 C CA . GLU A 1 155 ? -24.345 2.984 8.217 1.00 53.59 155 GLU A CA 1
ATOM 1233 C C . GLU A 1 155 ? -24.913 2.425 6.903 1.00 53.59 155 GLU A C 1
ATOM 1235 O O . GLU A 1 155 ? -26.043 1.926 6.891 1.00 53.59 155 GLU A O 1
ATOM 1240 N N . THR A 1 156 ? -24.156 2.359 5.814 1.00 46.22 156 THR A N 1
ATOM 1241 C CA . THR A 1 156 ? -24.660 1.761 4.567 1.00 46.22 156 THR A CA 1
ATOM 1242 C C . THR A 1 156 ? -24.834 0.242 4.687 1.00 46.22 156 THR A C 1
ATOM 1244 O O . THR A 1 156 ? -23.882 -0.544 4.682 1.00 46.22 156 THR A O 1
ATOM 1247 N N . ARG A 1 157 ? -26.101 -0.189 4.785 1.00 46.66 157 ARG A N 1
ATOM 1248 C CA . ARG A 1 157 ? -26.509 -1.596 4.673 1.00 46.66 157 ARG A CA 1
ATOM 1249 C C . ARG A 1 157 ? -26.062 -2.164 3.309 1.00 46.66 157 ARG A C 1
ATOM 1251 O O . ARG A 1 157 ? -26.199 -1.469 2.304 1.00 46.66 157 ARG A O 1
ATOM 1258 N N . PRO A 1 158 ? -25.615 -3.434 3.230 1.00 47.47 158 PRO A N 1
ATOM 1259 C CA . PRO A 1 158 ? -25.085 -4.061 2.009 1.00 47.47 158 PRO A CA 1
ATOM 1260 C C . PRO A 1 158 ? -26.004 -4.106 0.773 1.00 47.47 158 PRO A C 1
ATOM 1262 O O . PRO A 1 158 ? -25.586 -4.625 -0.252 1.00 47.47 158 PRO A O 1
ATOM 1265 N N . SER A 1 159 ? -27.245 -3.620 0.833 1.00 46.44 159 SER A N 1
ATOM 1266 C CA . SER A 1 159 ? -28.248 -3.765 -0.231 1.00 46.44 159 SER A CA 1
ATOM 1267 C C . SER A 1 159 ? -28.251 -2.643 -1.281 1.00 46.44 159 SER A C 1
ATOM 1269 O O . SER A 1 159 ? -29.127 -2.640 -2.138 1.00 46.44 159 SER A O 1
ATOM 1271 N N . GLN A 1 160 ? -27.323 -1.680 -1.224 1.00 44.34 160 GLN A N 1
ATOM 1272 C CA . GLN A 1 160 ? -27.295 -0.503 -2.115 1.00 44.34 160 GLN A CA 1
ATOM 1273 C C . GLN A 1 160 ? -26.042 -0.447 -3.003 1.00 44.34 160 GLN A C 1
ATOM 1275 O O . GLN A 1 160 ? -25.426 0.604 -3.177 1.00 44.34 160 GLN A O 1
ATOM 1280 N N . TRP A 1 161 ? -25.638 -1.587 -3.562 1.00 51.53 161 TRP A N 1
ATOM 1281 C CA . TRP A 1 161 ? -24.600 -1.600 -4.593 1.00 51.53 161 TRP A CA 1
ATOM 1282 C C . TRP A 1 161 ? -25.117 -0.865 -5.840 1.00 51.53 161 TRP A C 1
ATOM 1284 O O . TRP A 1 161 ? -26.226 -1.169 -6.288 1.00 51.53 161 TRP A O 1
ATOM 1294 N N . PRO A 1 162 ? -24.365 0.085 -6.424 1.00 46.00 162 PRO A N 1
ATOM 1295 C CA . PRO A 1 162 ? -24.769 0.707 -7.675 1.00 46.00 162 PRO A CA 1
ATOM 1296 C C . PRO A 1 162 ? -24.735 -0.345 -8.787 1.00 46.00 162 PRO A C 1
ATOM 1298 O O . PRO A 1 162 ? -23.677 -0.860 -9.155 1.00 46.00 162 PRO A O 1
ATOM 1301 N N . ALA A 1 163 ? -25.913 -0.681 -9.311 1.00 46.91 163 ALA A N 1
ATOM 1302 C CA . ALA A 1 163 ? -26.043 -1.564 -10.456 1.00 46.91 163 ALA A CA 1
ATOM 1303 C C . ALA A 1 163 ? -25.307 -0.950 -11.661 1.00 46.91 163 ALA A C 1
ATOM 1305 O O . ALA A 1 163 ? -25.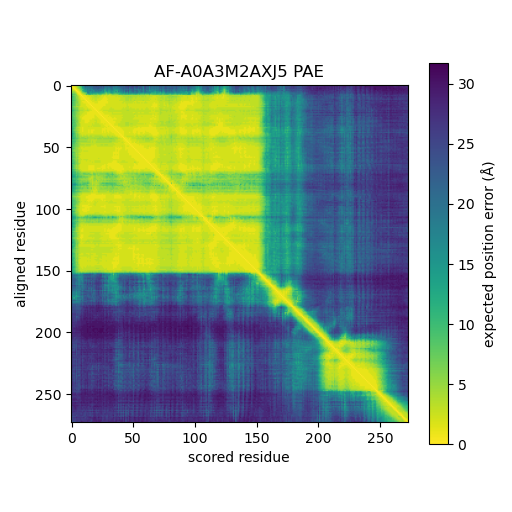635 0.152 -12.094 1.00 46.91 163 ALA A O 1
ATOM 1306 N N . GLY A 1 164 ? -24.316 -1.666 -12.203 1.00 51.72 164 GLY A N 1
ATOM 1307 C CA . GLY A 1 164 ? -23.847 -1.447 -13.576 1.00 51.72 164 GLY A CA 1
ATOM 1308 C C . GLY A 1 164 ? -22.376 -1.088 -13.797 1.00 51.72 164 GLY A C 1
ATOM 1309 O O . GLY A 1 164 ? -21.961 -1.117 -14.953 1.00 51.72 164 GLY A O 1
ATOM 1310 N N . ARG A 1 165 ? -21.564 -0.800 -12.764 1.00 49.72 165 ARG A N 1
ATOM 1311 C CA . ARG A 1 165 ? -20.134 -0.452 -12.973 1.00 49.72 165 ARG A CA 1
ATOM 1312 C C . ARG A 1 165 ? -19.130 -1.489 -12.485 1.00 49.72 165 ARG A C 1
ATOM 1314 O O . ARG A 1 165 ? -18.080 -1.659 -13.094 1.00 49.72 165 ARG A O 1
ATOM 1321 N N . PHE A 1 166 ? -19.469 -2.202 -11.419 1.00 51.38 166 PHE A N 1
ATOM 1322 C CA . PHE A 1 166 ? -18.667 -3.297 -10.895 1.00 51.38 166 PHE A CA 1
ATOM 1323 C C . PHE A 1 166 ? -19.598 -4.469 -10.583 1.00 51.38 166 PHE A C 1
ATOM 1325 O O . PHE A 1 166 ? -20.589 -4.305 -9.874 1.00 51.38 166 PHE A O 1
ATOM 1332 N N . SER A 1 167 ? -19.305 -5.643 -11.130 1.00 45.66 167 SER A N 1
ATOM 1333 C CA . SER A 1 167 ? -19.937 -6.905 -10.770 1.00 45.66 167 SER A CA 1
ATOM 1334 C C . SER A 1 167 ? -19.042 -7.612 -9.760 1.00 45.66 167 SER A C 1
ATOM 1336 O O . SER A 1 167 ? -17.855 -7.819 -10.006 1.00 45.66 167 SER A O 1
ATOM 1338 N N . TYR A 1 168 ? -19.591 -7.930 -8.593 1.00 46.81 168 TYR A N 1
ATOM 1339 C CA . TYR A 1 168 ? -18.926 -8.817 -7.650 1.00 46.81 168 TYR A CA 1
ATOM 1340 C C . TYR A 1 168 ? -19.161 -10.254 -8.104 1.00 46.81 168 TYR A C 1
ATOM 1342 O O . TYR A 1 168 ? -20.310 -10.690 -8.174 1.00 46.81 168 TYR A O 1
ATOM 1350 N N . ASP A 1 169 ? -18.084 -10.970 -8.407 1.00 50.72 169 ASP A N 1
ATOM 1351 C CA . ASP A 1 169 ? -18.146 -12.394 -8.700 1.00 50.72 169 ASP A CA 1
ATOM 1352 C C . ASP A 1 169 ? -18.030 -13.184 -7.380 1.00 50.72 169 ASP A C 1
ATOM 1354 O O . ASP A 1 169 ? -16.960 -13.193 -6.755 1.00 50.72 169 ASP A O 1
ATOM 1358 N N . PRO A 1 170 ? -19.114 -13.841 -6.927 1.00 39.50 170 PRO A N 1
ATOM 1359 C CA . PRO A 1 170 ? -19.112 -14.582 -5.674 1.00 39.50 170 PRO A CA 1
ATOM 1360 C C . PRO A 1 170 ? -18.238 -15.844 -5.713 1.00 39.50 170 PRO A C 1
ATOM 1362 O O . PRO A 1 170 ? -17.852 -16.323 -4.646 1.00 39.50 170 PRO A O 1
ATOM 1365 N N . GLU A 1 171 ? -17.899 -16.378 -6.892 1.00 41.62 171 GLU A N 1
ATOM 1366 C CA . GLU A 1 171 ? -17.040 -17.562 -7.013 1.00 41.62 171 GLU A CA 1
ATOM 1367 C C . GLU A 1 171 ? -15.561 -17.203 -6.864 1.00 41.62 171 GLU A C 1
ATOM 1369 O O . GLU A 1 171 ? -14.822 -17.879 -6.146 1.00 41.62 171 GLU A O 1
ATOM 1374 N N . THR A 1 172 ? -15.123 -16.114 -7.497 1.00 45.88 172 THR A N 1
ATOM 1375 C CA . THR A 1 172 ? -13.715 -15.684 -7.449 1.00 45.88 172 THR A CA 1
ATOM 1376 C C . THR A 1 172 ? -13.414 -14.712 -6.311 1.00 45.88 172 THR A C 1
ATOM 1378 O O . THR A 1 172 ? -12.246 -14.475 -5.999 1.00 45.88 172 THR A O 1
ATOM 1381 N N . LYS A 1 173 ? -14.449 -14.162 -5.662 1.00 44.69 173 LYS A N 1
ATOM 1382 C CA . LYS A 1 173 ? -14.355 -13.059 -4.690 1.00 44.69 173 LYS A CA 1
ATOM 1383 C C . LYS A 1 173 ? -13.688 -11.804 -5.273 1.00 44.69 173 LYS A C 1
ATOM 1385 O O . LYS A 1 173 ? -13.073 -11.032 -4.533 1.00 44.69 173 LYS A O 1
ATOM 1390 N N . LEU A 1 174 ? -13.796 -11.596 -6.585 1.00 43.38 174 LEU A N 1
ATOM 1391 C CA . LEU A 1 174 ? -13.215 -10.456 -7.291 1.00 43.38 174 LEU A CA 1
ATOM 1392 C C . LEU A 1 174 ? -14.288 -9.441 -7.690 1.00 43.38 174 LEU A C 1
ATOM 1394 O O . LEU A 1 174 ? -15.462 -9.763 -7.864 1.00 43.38 174 LEU A O 1
ATOM 1398 N N . LEU A 1 175 ? -13.858 -8.192 -7.853 1.00 41.44 175 LEU A N 1
ATOM 1399 C CA . LEU A 1 175 ? -14.665 -7.139 -8.457 1.00 41.44 175 LEU A CA 1
ATOM 1400 C C . LEU A 1 175 ? -14.275 -6.990 -9.922 1.00 41.44 175 LEU A C 1
ATOM 1402 O O . LEU A 1 175 ? -13.123 -6.702 -10.243 1.00 41.44 175 LEU A O 1
ATOM 1406 N N . VAL A 1 176 ? -15.253 -7.177 -10.798 1.00 45.19 176 VAL A N 1
ATOM 1407 C CA . VAL A 1 176 ? -15.130 -7.086 -12.251 1.00 45.19 176 VAL A CA 1
ATOM 1408 C C . VAL A 1 176 ? -15.731 -5.757 -12.695 1.00 45.19 176 VAL A C 1
ATOM 1410 O O . VAL A 1 176 ? -16.909 -5.516 -12.465 1.00 45.19 176 VAL A O 1
ATOM 1413 N N . CYS A 1 177 ? -14.951 -4.871 -13.315 1.00 42.66 177 CYS A N 1
ATOM 1414 C CA . CYS A 1 177 ? -15.485 -3.634 -13.895 1.00 42.66 177 CYS A CA 1
ATOM 1415 C C . CYS A 1 177 ? -16.212 -3.949 -15.215 1.00 42.66 177 CYS A C 1
ATOM 1417 O O . CYS A 1 177 ? -15.651 -4.636 -16.065 1.00 42.66 177 CYS A O 1
ATOM 1419 N N . SER A 1 178 ? -17.447 -3.473 -15.391 1.00 39.28 178 SER A N 1
ATOM 1420 C CA . SER A 1 178 ? -18.319 -3.812 -16.532 1.00 39.28 178 SER A CA 1
ATOM 1421 C C . SER A 1 178 ? -18.235 -2.852 -17.731 1.00 39.28 178 SER A C 1
ATOM 1423 O O . SER A 1 178 ? -19.016 -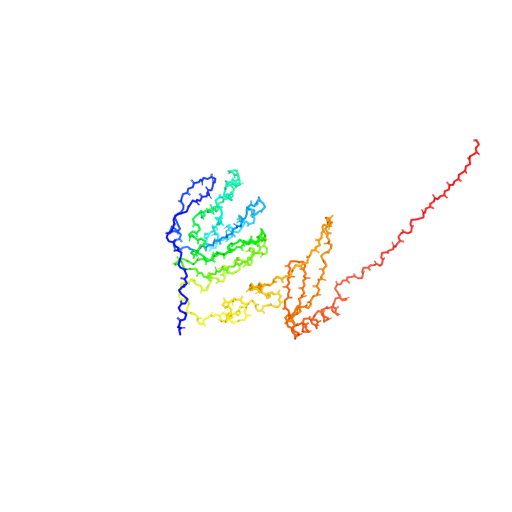2.986 -18.671 1.00 39.28 178 SER A O 1
ATOM 1425 N N . GLU A 1 179 ? -17.289 -1.908 -17.756 1.00 36.09 179 GLU A N 1
ATOM 1426 C CA . GLU A 1 179 ? -17.038 -1.084 -18.950 1.00 36.09 179 GLU A CA 1
ATOM 1427 C C . GLU A 1 179 ? -16.180 -1.837 -19.997 1.00 36.09 179 GLU A C 1
ATOM 1429 O O . GLU A 1 179 ? -15.254 -2.577 -19.638 1.00 36.09 179 GLU A O 1
ATOM 1434 N N . PRO A 1 180 ? -16.442 -1.655 -21.309 1.00 32.28 180 PRO A N 1
ATOM 1435 C CA . PRO A 1 180 ? -15.796 -2.411 -22.378 1.00 32.28 180 PRO A CA 1
ATOM 1436 C C . PRO A 1 180 ? -14.373 -1.896 -22.629 1.00 32.28 180 PRO A C 1
ATOM 1438 O O . PRO A 1 180 ? -14.126 -1.176 -23.590 1.00 32.28 180 PRO A O 1
ATOM 1441 N N . SER A 1 181 ? -13.428 -2.207 -21.737 1.00 32.69 181 SER A N 1
ATOM 1442 C CA . SER A 1 181 ? -11.976 -2.222 -22.031 1.00 32.69 181 SER A CA 1
ATOM 1443 C C . SER A 1 181 ? -11.069 -2.663 -20.874 1.00 32.69 181 SER A C 1
ATOM 1445 O O . SER A 1 181 ? -9.850 -2.584 -21.021 1.00 32.69 181 SER A O 1
ATOM 1447 N N . THR A 1 182 ? -11.579 -3.171 -19.743 1.00 32.47 182 THR A N 1
ATOM 1448 C CA . THR A 1 182 ? -10.686 -3.741 -18.713 1.00 32.47 182 THR A CA 1
ATOM 1449 C C . THR A 1 182 ? -11.313 -4.925 -17.972 1.00 32.47 182 THR A C 1
ATOM 1451 O O . THR A 1 182 ? -11.926 -4.760 -16.923 1.00 32.47 182 THR A O 1
ATOM 1454 N N . ILE A 1 183 ? -11.092 -6.141 -18.479 1.00 29.41 183 ILE A N 1
ATOM 1455 C CA . ILE A 1 183 ? -11.228 -7.370 -17.684 1.00 29.41 183 ILE A CA 1
ATOM 1456 C C . ILE A 1 183 ? -9.877 -7.603 -16.995 1.00 29.41 183 ILE A C 1
ATOM 1458 O O . ILE A 1 183 ? -8.874 -7.873 -17.657 1.00 29.41 183 ILE A O 1
ATOM 1462 N N . ILE A 1 184 ? -9.828 -7.454 -15.668 1.00 33.50 184 ILE A N 1
ATOM 1463 C CA . ILE A 1 184 ? -8.652 -7.793 -14.855 1.00 33.50 184 ILE A CA 1
ATOM 1464 C C . ILE A 1 184 ? -8.787 -9.259 -14.446 1.00 33.50 184 ILE A C 1
ATOM 1466 O O . ILE A 1 184 ? -9.590 -9.591 -13.579 1.00 33.50 184 ILE A O 1
ATOM 1470 N N . HIS A 1 185 ? -7.986 -10.137 -15.046 1.00 28.84 185 HIS A N 1
ATOM 1471 C CA . HIS A 1 185 ? -7.790 -11.478 -14.504 1.00 28.84 185 HIS A CA 1
ATOM 1472 C C . HIS A 1 185 ? -6.711 -11.445 -13.421 1.00 28.84 185 HIS A C 1
ATOM 1474 O O . HIS A 1 185 ? -5.563 -11.083 -13.680 1.00 28.84 185 HIS A O 1
ATOM 1480 N N . ALA A 1 186 ? -7.080 -11.888 -12.223 1.00 34.91 186 ALA A N 1
ATOM 1481 C CA . ALA A 1 186 ? -6.157 -12.352 -11.203 1.00 34.91 186 ALA A CA 1
ATOM 1482 C C . ALA A 1 186 ? -6.400 -13.851 -10.995 1.00 34.91 186 ALA A C 1
ATOM 1484 O O . ALA A 1 186 ? -7.286 -14.230 -10.240 1.00 34.91 186 ALA A O 1
ATOM 1485 N N . THR A 1 187 ? -5.616 -14.705 -11.658 1.00 26.00 187 THR A N 1
ATOM 1486 C CA . THR A 1 187 ? -5.418 -16.100 -11.231 1.00 26.00 187 THR A CA 1
ATOM 1487 C C . THR A 1 187 ? -4.024 -16.589 -11.600 1.00 26.00 187 THR A C 1
ATOM 1489 O O . THR A 1 187 ? -3.582 -16.467 -12.742 1.00 26.00 187 THR A O 1
ATOM 1492 N N . HIS A 1 188 ? -3.377 -17.196 -10.610 1.00 31.05 188 HIS A N 1
ATOM 1493 C CA . HIS A 1 188 ? -2.190 -18.030 -10.716 1.00 31.05 188 HIS A CA 1
ATOM 1494 C C . HIS A 1 188 ? -2.500 -19.278 -11.560 1.00 31.05 188 HIS A C 1
ATOM 1496 O O . HIS A 1 188 ? -3.415 -20.034 -11.243 1.00 31.05 188 HIS A O 1
ATOM 1502 N N . SER A 1 189 ? -1.730 -19.502 -12.623 1.00 25.70 189 SER A N 1
ATOM 1503 C CA . SER A 1 189 ? -1.716 -20.749 -13.392 1.00 25.70 189 SER A CA 1
ATOM 1504 C C . SER A 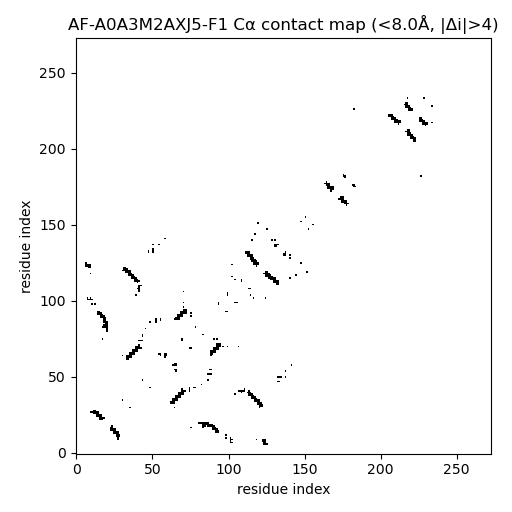1 189 ? -0.273 -21.230 -13.450 1.00 25.70 189 SER A C 1
ATOM 1506 O O . SER A 1 189 ? 0.506 -20.798 -14.298 1.00 25.70 189 SER A O 1
ATOM 1508 N N . ASP A 1 190 ? 0.070 -22.117 -12.523 1.00 35.66 190 ASP A N 1
ATOM 1509 C CA . ASP A 1 190 ? 1.301 -22.891 -12.559 1.00 35.66 190 ASP A CA 1
ATOM 1510 C C . ASP A 1 190 ? 1.172 -23.969 -13.641 1.00 35.66 190 ASP A C 1
ATOM 1512 O O . ASP A 1 190 ? 0.275 -24.812 -13.575 1.00 35.66 190 ASP A O 1
ATOM 1516 N N . LYS A 1 191 ? 2.044 -23.916 -14.651 1.00 30.73 191 LYS A N 1
ATOM 1517 C CA . LYS A 1 191 ? 2.527 -25.087 -15.391 1.00 30.73 191 LYS A CA 1
ATOM 1518 C C . LYS A 1 191 ? 3.740 -24.702 -16.235 1.00 30.73 191 LYS A C 1
ATOM 1520 O O . LYS A 1 191 ? 3.676 -23.872 -17.138 1.00 30.73 191 LYS A O 1
ATOM 1525 N N . ARG A 1 192 ? 4.856 -25.353 -15.902 1.00 38.94 192 ARG A N 1
ATOM 1526 C CA . ARG A 1 192 ? 6.120 -25.401 -16.645 1.00 38.94 192 ARG A CA 1
ATOM 1527 C C . ARG A 1 192 ? 5.893 -25.566 -18.150 1.00 38.94 192 ARG A C 1
ATOM 1529 O O . ARG A 1 192 ? 5.282 -26.543 -18.562 1.00 38.94 192 ARG A O 1
ATOM 1536 N N . ASN A 1 193 ? 6.559 -24.732 -18.944 1.00 27.64 193 ASN A N 1
ATOM 1537 C CA . ASN A 1 193 ? 7.232 -25.208 -20.148 1.00 27.64 193 ASN A CA 1
ATOM 1538 C C . ASN A 1 193 ? 8.512 -24.403 -20.394 1.00 27.64 193 ASN A C 1
ATOM 1540 O O . ASN A 1 193 ? 8.499 -23.179 -20.505 1.00 27.64 193 ASN A O 1
ATOM 1544 N N . ARG A 1 194 ? 9.638 -25.125 -20.419 1.00 35.94 194 ARG A N 1
ATOM 1545 C CA . ARG A 1 194 ? 10.952 -24.628 -20.830 1.00 35.94 194 ARG A CA 1
ATOM 1546 C C . ARG A 1 194 ? 10.926 -24.410 -22.340 1.00 35.94 194 ARG A C 1
ATOM 1548 O O . ARG A 1 194 ? 10.744 -25.378 -23.068 1.00 35.94 194 ARG A O 1
ATOM 1555 N N . LEU A 1 195 ? 11.252 -23.207 -22.797 1.00 28.08 195 LEU A N 1
ATOM 1556 C CA . LEU A 1 195 ? 11.966 -23.044 -24.059 1.00 28.08 195 LEU A CA 1
ATOM 1557 C C . LEU A 1 195 ? 12.992 -21.918 -23.920 1.00 28.08 195 LEU A C 1
ATOM 1559 O O . LEU A 1 195 ? 12.677 -20.820 -23.468 1.00 28.08 195 LEU A O 1
ATOM 1563 N N . MET A 1 196 ? 14.237 -22.250 -24.256 1.00 33.16 196 MET A N 1
ATOM 1564 C CA . MET A 1 196 ? 15.358 -21.324 -24.351 1.00 33.16 196 MET A CA 1
ATOM 1565 C C . MET A 1 196 ? 15.193 -20.402 -25.557 1.00 33.16 196 MET A C 1
ATOM 1567 O O . MET A 1 196 ? 14.913 -20.894 -26.644 1.00 33.16 196 MET A O 1
ATOM 1571 N N . THR A 1 197 ? 15.518 -19.120 -25.389 1.00 28.08 197 THR A N 1
ATOM 1572 C CA . THR A 1 197 ? 16.090 -18.287 -26.460 1.00 28.08 197 THR A CA 1
ATOM 1573 C C . THR A 1 197 ? 17.025 -17.238 -25.861 1.00 28.08 197 THR A C 1
ATOM 1575 O O . THR A 1 197 ? 16.681 -16.561 -24.894 1.00 28.08 197 THR A O 1
ATOM 1578 N N . THR A 1 198 ? 18.221 -17.153 -26.434 1.0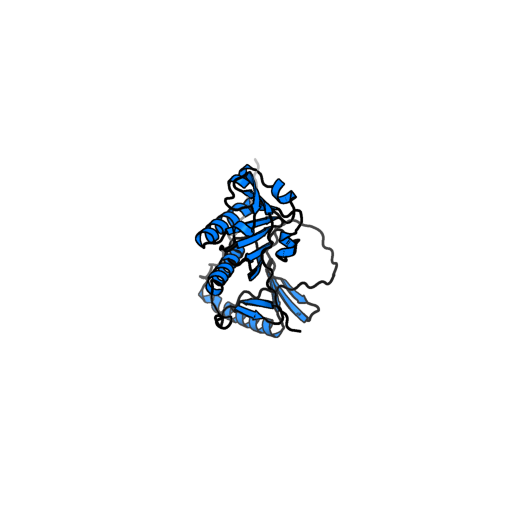0 32.44 198 THR A N 1
ATOM 1579 C CA . THR A 1 198 ? 19.340 -16.261 -26.111 1.00 32.44 198 THR A CA 1
ATOM 1580 C C . THR A 1 198 ? 19.190 -14.853 -26.721 1.00 32.44 198 THR A C 1
ATOM 1582 O O . THR A 1 198 ? 18.455 -14.653 -27.680 1.00 32.44 198 THR A O 1
ATOM 1585 N N . HIS A 1 199 ? 19.905 -13.899 -26.107 1.00 33.50 199 HIS A N 1
ATOM 1586 C CA . HIS A 1 199 ? 20.176 -12.480 -26.422 1.00 33.50 199 HIS A CA 1
ATOM 1587 C C . HIS A 1 199 ? 19.810 -11.878 -27.803 1.00 33.50 199 HIS A C 1
ATOM 1589 O O . HIS A 1 199 ? 20.263 -12.374 -28.826 1.00 33.50 199 HIS A O 1
ATOM 1595 N N . HIS A 1 200 ? 19.227 -10.661 -27.803 1.00 30.47 200 HIS A N 1
ATOM 1596 C CA . HIS A 1 200 ? 19.932 -9.419 -28.201 1.00 30.47 200 HIS A CA 1
ATOM 1597 C C . HIS A 1 200 ? 19.145 -8.124 -27.890 1.00 30.47 200 HIS A C 1
ATOM 1599 O O . HIS A 1 200 ? 17.931 -8.049 -28.058 1.00 30.47 200 HIS A O 1
ATOM 1605 N N . ASN A 1 201 ? 19.881 -7.094 -27.448 1.00 40.09 201 ASN A N 1
ATOM 1606 C CA . ASN A 1 201 ? 19.419 -5.730 -27.183 1.00 40.09 201 ASN A CA 1
ATOM 1607 C C . ASN A 1 201 ? 19.225 -4.954 -28.494 1.00 40.09 201 ASN A C 1
ATOM 1609 O O . ASN A 1 201 ? 20.189 -4.533 -29.123 1.00 40.09 201 ASN A O 1
ATOM 1613 N N . SER A 1 202 ? 17.974 -4.712 -28.861 1.00 38.91 202 SER A N 1
ATOM 1614 C CA . SER A 1 202 ? 17.526 -3.564 -29.656 1.00 38.91 202 SER A CA 1
ATOM 1615 C C . SER A 1 202 ? 16.036 -3.418 -29.363 1.00 38.91 202 SER A C 1
ATOM 1617 O O . SER A 1 202 ? 15.343 -4.429 -29.336 1.00 38.91 202 SER A O 1
ATOM 1619 N N . HIS A 1 203 ? 15.549 -2.220 -29.018 1.00 50.50 203 HIS A N 1
ATOM 1620 C CA . HIS A 1 203 ? 14.146 -2.022 -28.630 1.00 50.50 203 HIS A CA 1
ATOM 1621 C C . HIS A 1 203 ? 13.216 -2.524 -29.745 1.00 50.50 203 HIS A C 1
ATOM 1623 O O . HIS A 1 203 ? 13.112 -1.853 -30.776 1.00 50.50 203 HIS A O 1
ATOM 1629 N N . PRO A 1 204 ? 12.534 -3.674 -29.580 1.00 45.28 204 PRO A N 1
ATOM 1630 C CA . PRO A 1 204 ? 11.703 -4.187 -30.641 1.00 45.28 204 PRO A CA 1
ATOM 1631 C C . PRO A 1 204 ? 10.391 -3.414 -30.605 1.00 45.28 204 PRO A C 1
ATOM 1633 O O . PRO A 1 204 ? 9.776 -3.209 -29.552 1.00 45.28 204 PRO A O 1
ATOM 1636 N N . MET A 1 205 ? 9.964 -2.975 -31.783 1.00 50.12 205 MET A N 1
ATOM 1637 C CA . MET A 1 205 ? 8.595 -2.558 -32.038 1.00 50.12 205 MET A CA 1
ATOM 1638 C C . MET A 1 205 ? 7.661 -3.599 -31.399 1.00 50.12 205 MET A C 1
ATOM 1640 O O . MET A 1 205 ? 7.825 -4.797 -31.627 1.00 50.12 205 MET A O 1
ATOM 1644 N N . LYS A 1 206 ? 6.746 -3.163 -30.525 1.00 54.62 206 LYS A N 1
ATOM 1645 C CA . LYS A 1 206 ? 5.880 -4.061 -29.747 1.00 54.62 206 LYS A CA 1
ATOM 1646 C C . LYS A 1 206 ? 4.994 -4.857 -30.706 1.00 54.62 206 LYS A C 1
ATOM 1648 O O . LYS A 1 206 ? 3.977 -4.349 -31.169 1.00 54.62 206 LYS A O 1
ATOM 1653 N N . TRP A 1 207 ? 5.382 -6.086 -31.026 1.00 59.16 207 TRP A N 1
ATOM 1654 C CA . TRP A 1 207 ? 4.568 -6.950 -31.868 1.00 59.16 207 TRP A CA 1
ATOM 1655 C C . TRP A 1 207 ? 3.339 -7.415 -31.095 1.00 59.16 207 TRP A C 1
ATOM 1657 O O . TRP A 1 207 ? 3.433 -7.885 -29.960 1.00 59.16 207 TRP A O 1
ATOM 1667 N N . THR A 1 208 ? 2.179 -7.274 -31.728 1.00 77.75 208 THR A N 1
ATOM 1668 C CA . THR A 1 208 ? 0.946 -7.893 -31.249 1.00 77.75 208 THR A CA 1
ATOM 1669 C C . THR A 1 208 ? 1.062 -9.386 -31.511 1.00 77.75 208 THR A C 1
ATOM 1671 O O . THR A 1 208 ? 1.230 -9.795 -32.660 1.00 77.75 208 THR A O 1
ATOM 1674 N N . LYS A 1 209 ? 1.007 -10.204 -30.459 1.00 85.12 209 LYS A N 1
ATOM 1675 C CA . LYS A 1 209 ? 1.116 -11.660 -30.577 1.00 85.12 209 LYS A CA 1
ATOM 1676 C C . LYS A 1 209 ? -0.234 -12.293 -30.277 1.00 85.12 209 LYS A C 1
ATOM 1678 O O . LYS A 1 209 ? -0.776 -12.097 -29.192 1.00 85.12 209 LYS A O 1
ATOM 1683 N N . LEU A 1 210 ? -0.750 -13.072 -31.222 1.00 83.50 210 LEU A N 1
ATOM 1684 C CA . LEU A 1 210 ? -1.950 -13.882 -31.045 1.00 83.50 210 LEU A CA 1
ATOM 1685 C C . LEU A 1 210 ? -1.540 -15.347 -30.891 1.00 83.50 210 LEU A C 1
ATOM 1687 O O . LEU A 1 210 ? -0.871 -15.880 -31.770 1.00 83.50 210 LEU A O 1
ATOM 1691 N N . ASN A 1 211 ? -1.908 -15.991 -29.784 1.00 85.31 211 ASN A N 1
ATOM 1692 C CA . ASN A 1 211 ? -1.607 -17.407 -29.545 1.00 85.31 211 ASN A CA 1
ATOM 1693 C C . ASN A 1 211 ? -2.855 -18.157 -29.087 1.00 85.31 211 ASN A C 1
ATOM 1695 O O . ASN A 1 211 ? -3.689 -17.601 -28.378 1.00 85.31 211 ASN A O 1
ATOM 1699 N N . ILE A 1 212 ? -2.946 -19.436 -29.435 1.00 74.75 212 ILE A N 1
ATOM 1700 C CA . ILE A 1 212 ? -3.943 -20.357 -28.884 1.00 74.75 212 ILE A CA 1
ATOM 1701 C C . ILE A 1 212 ? -3.248 -21.159 -27.781 1.00 74.75 212 ILE A C 1
ATOM 1703 O O . ILE A 1 212 ? -2.176 -21.714 -28.003 1.00 74.75 212 ILE A O 1
ATOM 1707 N N . CYS A 1 213 ? -3.820 -21.158 -26.582 1.00 75.50 213 CYS A N 1
ATOM 1708 C CA . CYS A 1 213 ? -3.322 -21.913 -25.438 1.00 75.50 213 CYS A CA 1
ATOM 1709 C C . CYS A 1 213 ? -3.806 -23.369 -25.503 1.00 75.50 213 CYS A C 1
ATOM 1711 O O . CYS A 1 213 ? -4.895 -23.635 -26.014 1.00 75.50 213 CYS A O 1
ATOM 1713 N N . ASP A 1 214 ? -3.069 -24.293 -24.883 1.00 62.25 214 ASP A N 1
ATOM 1714 C CA . ASP A 1 214 ? -3.450 -25.709 -24.758 1.00 62.25 214 ASP A CA 1
ATOM 1715 C C . ASP A 1 214 ? -4.788 -25.910 -24.018 1.00 62.25 214 ASP A C 1
ATOM 1717 O O . ASP A 1 214 ? -5.423 -26.954 -24.134 1.00 62.25 214 ASP A O 1
ATOM 1721 N N . CYS A 1 215 ? -5.266 -24.894 -23.284 1.00 68.44 215 CYS A N 1
ATOM 1722 C CA . CYS A 1 215 ? -6.602 -24.886 -22.680 1.00 68.44 215 CYS A CA 1
ATOM 1723 C C . CYS A 1 215 ? -7.739 -24.535 -23.664 1.00 68.44 215 CYS A C 1
ATOM 1725 O O . CYS A 1 215 ? -8.885 -24.379 -23.243 1.00 68.44 215 CYS A O 1
ATOM 1727 N N . GLY A 1 216 ? -7.437 -24.362 -24.956 1.00 72.56 216 GLY A N 1
ATOM 1728 C CA . GLY A 1 216 ? -8.402 -24.018 -26.005 1.00 72.56 216 GLY A CA 1
ATOM 1729 C C . GLY A 1 216 ? -8.852 -22.553 -26.009 1.00 72.56 216 GLY A C 1
ATOM 1730 O O . GLY A 1 216 ? -9.769 -22.195 -26.748 1.00 72.56 216 GLY A O 1
ATOM 1731 N N . ARG A 1 217 ? -8.231 -21.696 -25.186 1.00 80.50 217 ARG A N 1
ATOM 1732 C CA . ARG A 1 217 ? -8.493 -20.248 -25.140 1.00 80.50 217 ARG A CA 1
ATOM 1733 C C . ARG A 1 217 ? -7.497 -19.482 -25.995 1.00 80.50 217 ARG A C 1
ATOM 1735 O O . ARG A 1 217 ? -6.353 -19.901 -26.168 1.00 80.50 217 ARG A O 1
ATOM 1742 N N . LEU A 1 218 ? -7.934 -18.341 -26.508 1.00 85.31 218 LEU A N 1
ATOM 1743 C CA . LEU A 1 218 ? -7.142 -17.500 -27.392 1.00 85.31 218 LEU A CA 1
ATOM 1744 C C . LEU A 1 218 ? -6.607 -16.291 -26.623 1.00 85.31 218 LEU A C 1
ATOM 1746 O O . LEU A 1 218 ? -7.337 -15.634 -25.884 1.00 85.31 218 LEU A O 1
ATOM 1750 N N . HIS A 1 219 ? -5.305 -16.045 -26.743 1.00 85.81 219 HIS A N 1
ATOM 1751 C CA . HIS A 1 219 ? -4.576 -15.011 -26.020 1.00 85.81 219 HIS A CA 1
ATOM 1752 C C . HIS A 1 219 ? -4.101 -13.941 -27.002 1.00 85.81 219 HIS A C 1
ATOM 1754 O O . HIS A 1 219 ? -3.327 -14.239 -27.916 1.00 85.81 219 HIS A O 1
ATOM 1760 N N . LEU A 1 220 ? -4.531 -12.698 -26.793 1.00 86.25 220 LEU A N 1
ATOM 1761 C CA . LEU A 1 220 ? -4.011 -11.531 -27.503 1.00 86.25 220 LEU A CA 1
ATOM 1762 C C . LEU A 1 220 ? -3.071 -10.776 -26.568 1.00 86.25 220 LEU A C 1
ATOM 1764 O O . LEU A 1 220 ? -3.511 -10.201 -25.572 1.00 86.25 220 LEU A O 1
ATOM 1768 N N . THR A 1 221 ? -1.782 -10.765 -26.890 1.00 79.12 221 THR A N 1
ATOM 1769 C CA . THR A 1 221 ? -0.776 -10.020 -26.134 1.00 79.12 221 THR A CA 1
ATOM 1770 C C . THR A 1 221 ? -0.401 -8.751 -26.888 1.00 79.12 221 THR A C 1
ATOM 1772 O O . THR A 1 221 ? 0.092 -8.808 -28.016 1.00 79.12 221 THR A O 1
ATOM 1775 N N . TYR A 1 222 ? -0.604 -7.604 -26.241 1.00 82.19 222 TYR A N 1
ATOM 1776 C CA . TYR A 1 222 ? -0.182 -6.291 -26.718 1.00 82.19 222 TYR A CA 1
ATOM 1777 C C . TYR A 1 222 ? 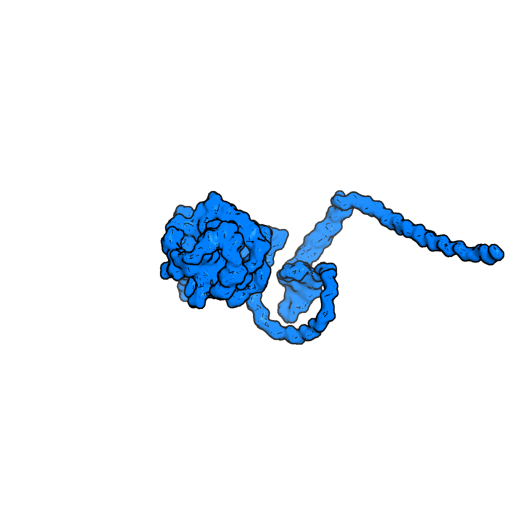0.714 -5.631 -25.665 1.00 82.19 222 TYR A C 1
ATOM 1779 O O . TYR A 1 222 ? 0.254 -5.113 -24.642 1.00 82.19 222 TYR A O 1
ATOM 1787 N N . GLY A 1 223 ? 2.029 -5.687 -25.889 1.00 81.50 223 GLY A N 1
ATOM 1788 C CA . GLY A 1 223 ? 3.015 -5.255 -24.900 1.00 81.50 223 GLY A CA 1
ATOM 1789 C C . GLY A 1 223 ? 2.945 -6.099 -23.622 1.00 81.50 223 GLY A C 1
ATOM 1790 O O . GLY A 1 223 ? 3.202 -7.295 -23.659 1.00 81.50 223 GLY A O 1
ATOM 1791 N N . VAL A 1 224 ? 2.606 -5.465 -22.495 1.00 68.88 224 VAL A N 1
ATOM 1792 C CA . VAL A 1 224 ? 2.509 -6.111 -21.167 1.00 68.88 224 VAL A CA 1
ATOM 1793 C C . VAL A 1 224 ? 1.098 -6.600 -20.826 1.00 68.88 224 VAL A C 1
ATOM 1795 O O . VAL A 1 224 ? 0.879 -7.166 -19.757 1.00 68.88 224 VAL A O 1
ATOM 1798 N N . VAL A 1 225 ? 0.122 -6.350 -21.702 1.00 68.19 225 VAL A N 1
ATOM 1799 C CA . VAL A 1 225 ? -1.275 -6.745 -21.499 1.00 68.19 225 VAL A CA 1
ATOM 1800 C C . VAL A 1 225 ? -1.530 -8.029 -22.275 1.00 68.19 225 VAL A C 1
ATOM 1802 O O . VAL A 1 225 ? -1.263 -8.080 -23.474 1.00 68.19 225 VAL A O 1
ATOM 1805 N N . THR A 1 226 ? -2.062 -9.050 -21.602 1.00 82.81 226 THR A N 1
ATOM 1806 C CA . THR A 1 226 ? -2.581 -10.263 -22.248 1.00 82.81 226 THR A CA 1
ATOM 1807 C C . THR A 1 226 ? -4.071 -10.365 -21.968 1.00 82.81 226 THR A C 1
ATOM 1809 O O . THR A 1 226 ? -4.485 -10.407 -20.812 1.00 82.81 226 THR A O 1
ATOM 1812 N N . LEU A 1 227 ? -4.869 -10.370 -23.032 1.00 84.00 227 LEU A N 1
ATOM 1813 C CA . LEU A 1 227 ? -6.309 -10.591 -22.973 1.00 84.00 227 LEU A CA 1
ATOM 1814 C C . LEU A 1 227 ? -6.591 -12.066 -23.250 1.00 84.00 227 LEU A C 1
ATOM 1816 O O . LEU A 1 227 ? -6.047 -12.630 -24.202 1.00 84.00 227 LEU A O 1
ATOM 1820 N N . HIS A 1 228 ? -7.435 -12.675 -22.420 1.00 86.44 228 HIS A N 1
ATOM 1821 C CA . HIS A 1 228 ? -7.863 -14.060 -22.568 1.00 86.44 228 HIS A CA 1
ATOM 1822 C C . HIS A 1 228 ? -9.285 -14.082 -23.112 1.00 86.44 228 HIS A C 1
ATOM 1824 O O . HIS A 1 228 ? -10.180 -13.501 -22.509 1.00 86.44 228 HIS A O 1
ATOM 1830 N N . PHE A 1 229 ? -9.485 -14.780 -24.224 1.00 87.25 229 PHE A N 1
ATOM 1831 C CA . PHE A 1 229 ? -10.787 -14.929 -24.852 1.00 87.25 229 PHE A CA 1
ATOM 1832 C C . PHE A 1 229 ? -11.187 -16.400 -24.906 1.00 87.25 229 PHE A C 1
ATOM 1834 O O . PHE A 1 229 ? -10.408 -17.278 -25.300 1.00 87.25 229 PHE A O 1
ATOM 1841 N N . THR A 1 230 ? -12.441 -16.676 -24.579 1.00 88.56 230 THR A N 1
ATOM 1842 C CA . THR A 1 230 ? -13.143 -17.833 -25.131 1.00 88.56 230 THR A CA 1
ATOM 1843 C C . THR A 1 230 ? -13.343 -17.648 -26.638 1.00 88.56 230 THR A C 1
ATOM 1845 O O . THR A 1 230 ? -13.237 -16.545 -27.177 1.00 88.56 230 THR A O 1
ATOM 1848 N N . ARG A 1 231 ? -13.676 -18.732 -27.348 1.00 82.94 231 ARG A N 1
ATOM 1849 C CA . ARG A 1 231 ? -13.960 -18.667 -28.790 1.00 82.94 231 ARG A CA 1
ATOM 1850 C C . ARG A 1 231 ? -15.044 -17.635 -29.124 1.00 82.94 231 ARG A C 1
ATOM 1852 O O . ARG A 1 231 ? -14.890 -16.907 -30.096 1.00 82.94 231 ARG A O 1
ATOM 1859 N N . LYS A 1 232 ? -16.122 -17.586 -28.332 1.00 89.19 232 LYS A N 1
ATOM 1860 C CA . LYS A 1 232 ? -17.240 -16.657 -28.547 1.00 89.19 232 LYS A CA 1
ATOM 1861 C C . LYS A 1 232 ? -16.793 -15.207 -28.351 1.00 89.19 232 LYS A C 1
ATOM 1863 O O . LYS A 1 232 ? -16.951 -14.406 -29.261 1.00 89.19 232 LYS A O 1
ATOM 1868 N N . GLU A 1 233 ? -16.145 -14.912 -27.224 1.00 85.12 233 GLU A N 1
ATOM 1869 C CA . GLU A 1 233 ? -15.664 -13.558 -26.913 1.00 85.12 233 GLU A CA 1
ATOM 1870 C C . GLU A 1 233 ? -14.661 -13.044 -27.949 1.00 85.12 233 GLU A C 1
ATOM 1872 O O . GLU A 1 233 ? -14.670 -11.862 -28.278 1.00 85.12 233 GLU A O 1
ATOM 1877 N N . PHE A 1 234 ? -13.811 -13.920 -28.496 1.00 86.69 234 PHE A N 1
ATOM 1878 C CA . PHE A 1 234 ? -12.881 -13.523 -29.549 1.00 86.69 234 PHE A CA 1
ATOM 1879 C C . PHE A 1 234 ? -13.598 -13.135 -30.845 1.00 86.69 234 PHE A C 1
ATOM 1881 O O . PHE A 1 234 ? -13.223 -12.151 -31.478 1.00 86.69 234 PHE A O 1
ATOM 1888 N N . VAL A 1 235 ? -14.622 -13.895 -31.245 1.00 85.38 235 VAL A N 1
ATOM 1889 C CA . VAL A 1 235 ? -15.421 -13.586 -32.441 1.00 85.38 235 VAL A CA 1
ATOM 1890 C C . VAL A 1 235 ? -16.143 -12.251 -32.266 1.00 85.38 235 VAL A C 1
ATOM 1892 O O . VAL A 1 235 ? -16.087 -11.412 -33.165 1.00 85.38 235 VAL A O 1
ATOM 1895 N N . ASP A 1 236 ? -16.739 -12.023 -31.095 1.00 85.44 236 ASP A N 1
ATOM 1896 C CA . ASP A 1 236 ? -17.416 -10.765 -30.771 1.00 85.44 236 ASP A CA 1
ATOM 1897 C C . ASP A 1 236 ? -16.423 -9.585 -30.800 1.00 85.44 236 ASP A C 1
ATOM 1899 O O . ASP A 1 236 ? -16.673 -8.562 -31.444 1.00 85.44 236 ASP A O 1
ATOM 1903 N N . PHE A 1 237 ? -15.245 -9.753 -30.189 1.00 86.75 237 PHE A N 1
ATOM 1904 C CA . PHE A 1 237 ? -14.162 -8.767 -30.215 1.00 86.75 237 PHE A CA 1
ATOM 1905 C C . PHE A 1 237 ? -13.686 -8.454 -31.643 1.00 86.75 237 PHE A C 1
ATOM 1907 O O . PHE A 1 237 ? -13.569 -7.286 -32.015 1.00 86.75 237 PHE A O 1
ATOM 1914 N N . ALA A 1 238 ? -13.446 -9.474 -32.470 1.00 84.44 238 ALA A N 1
ATOM 1915 C CA . ALA A 1 238 ? -13.022 -9.298 -33.858 1.00 84.44 238 ALA A CA 1
ATOM 1916 C C . ALA A 1 238 ? -14.088 -8.579 -34.703 1.00 84.44 238 ALA A C 1
ATOM 1918 O O . ALA A 1 238 ? -13.749 -7.747 -35.551 1.00 84.44 238 ALA A O 1
ATOM 1919 N N . GLY A 1 239 ? -15.371 -8.852 -34.445 1.00 89.50 239 GLY A N 1
ATOM 1920 C CA . GLY A 1 239 ? -16.492 -8.145 -35.062 1.00 89.50 239 GLY A CA 1
ATOM 1921 C C . GLY A 1 239 ? -16.479 -6.650 -34.740 1.00 89.50 239 GLY A C 1
ATOM 1922 O O . GLY A 1 239 ? -16.562 -5.827 -35.651 1.00 89.50 239 GLY A O 1
ATOM 1923 N N . LEU A 1 240 ? -16.284 -6.292 -33.468 1.00 85.12 240 LEU A N 1
ATOM 1924 C CA . LEU A 1 240 ? -16.193 -4.895 -33.028 1.00 85.12 240 LEU A CA 1
ATOM 1925 C C . LEU A 1 240 ? -14.992 -4.165 -33.640 1.00 85.12 240 LEU A C 1
ATOM 1927 O O . LEU A 1 240 ? -15.140 -3.044 -34.124 1.00 85.12 240 LEU A O 1
ATOM 1931 N N . ILE A 1 241 ? -13.815 -4.798 -33.673 1.00 83.75 241 ILE A N 1
ATOM 1932 C CA . ILE A 1 241 ? -12.625 -4.212 -34.311 1.00 83.75 241 ILE A CA 1
ATOM 1933 C C . ILE A 1 241 ? -12.855 -4.001 -35.811 1.00 83.75 241 ILE A C 1
ATOM 1935 O O . ILE A 1 241 ? -12.459 -2.968 -36.346 1.00 83.75 241 ILE A O 1
ATOM 1939 N N . SER A 1 242 ? -13.532 -4.934 -36.485 1.00 81.56 242 SER A N 1
ATOM 1940 C CA . SER A 1 242 ? -13.855 -4.810 -37.912 1.00 81.56 242 SER A CA 1
ATOM 1941 C C . SER A 1 242 ? -14.818 -3.650 -38.185 1.00 81.56 242 SER A C 1
ATOM 1943 O O . SER A 1 242 ? -14.601 -2.880 -39.119 1.00 81.56 242 SER A O 1
ATOM 1945 N N . GLN A 1 243 ? -15.844 -3.477 -37.345 1.00 82.06 243 GLN A N 1
ATOM 1946 C CA . GLN A 1 243 ? -16.760 -2.333 -37.424 1.00 82.06 243 GLN A CA 1
ATOM 1947 C C . GLN A 1 243 ? -16.024 -1.012 -37.176 1.00 82.06 243 GLN A C 1
ATOM 1949 O O . GLN A 1 243 ? -16.179 -0.064 -37.941 1.00 82.06 243 GLN A O 1
ATOM 1954 N N . LEU A 1 244 ? -15.162 -0.962 -36.156 1.00 80.75 244 LEU A N 1
ATOM 1955 C CA . LEU A 1 244 ? -14.348 0.216 -35.862 1.00 80.75 244 LEU A CA 1
ATOM 1956 C C . LEU A 1 244 ? -13.421 0.565 -37.034 1.00 80.75 244 LEU A C 1
ATOM 1958 O O . LEU A 1 244 ? -13.332 1.727 -37.425 1.00 80.75 244 LEU A O 1
ATOM 1962 N N . ALA A 1 245 ? -12.770 -0.437 -37.630 1.00 80.38 245 ALA A N 1
ATOM 1963 C CA . ALA A 1 245 ? -11.889 -0.253 -38.777 1.00 80.38 245 ALA A CA 1
ATOM 1964 C C . ALA A 1 245 ? -12.631 0.296 -40.004 1.00 80.38 245 ALA A C 1
ATOM 1966 O O . ALA A 1 245 ? -12.092 1.151 -40.702 1.00 80.38 245 ALA A O 1
ATOM 1967 N N . ALA A 1 246 ? -13.879 -0.125 -40.229 1.00 85.50 246 ALA A N 1
ATOM 1968 C CA . ALA A 1 246 ? -14.723 0.404 -41.299 1.00 85.50 246 ALA A CA 1
ATOM 1969 C C . ALA A 1 246 ? -15.090 1.890 -41.106 1.00 85.50 246 ALA A C 1
ATOM 1971 O O . ALA A 1 246 ? -15.380 2.578 -42.083 1.00 85.50 246 ALA A O 1
ATOM 1972 N N . HIS A 1 247 ? -15.039 2.403 -39.872 1.00 79.44 247 HIS A N 1
ATOM 1973 C CA . HIS A 1 247 ? -15.304 3.808 -39.546 1.00 79.44 247 HIS A CA 1
ATOM 1974 C C . HIS A 1 247 ? -14.047 4.693 -39.487 1.00 79.44 247 HIS A C 1
ATOM 1976 O O . HIS A 1 247 ? -14.170 5.914 -39.462 1.00 79.44 247 HIS A O 1
ATOM 1982 N N . LEU A 1 248 ? -12.837 4.125 -39.507 1.00 75.75 248 LEU A N 1
ATOM 1983 C CA . LEU A 1 248 ? -11.587 4.900 -39.527 1.00 75.75 248 LEU A CA 1
ATOM 1984 C C . LEU A 1 248 ? -11.313 5.735 -40.803 1.00 75.75 248 LEU A C 1
ATOM 1986 O O . LEU A 1 248 ? -10.616 6.746 -40.669 1.00 75.75 248 LEU A O 1
ATOM 1990 N N . PRO A 1 249 ? -11.842 5.426 -42.010 1.00 58.97 249 PRO A N 1
ATOM 1991 C CA . PRO A 1 249 ? -11.584 6.228 -43.212 1.00 58.97 249 PRO A CA 1
ATOM 1992 C C . PRO A 1 249 ? -12.114 7.671 -43.166 1.00 58.97 249 PRO A C 1
ATOM 1994 O O . PRO A 1 249 ? -11.768 8.459 -44.040 1.00 58.97 249 PRO A O 1
ATOM 1997 N N . SER A 1 250 ? -12.940 8.042 -42.181 1.00 56.78 250 SER A N 1
ATOM 1998 C CA . SER A 1 250 ? -13.520 9.390 -42.069 1.00 56.78 250 SER A CA 1
ATOM 1999 C C . SER A 1 250 ? -12.802 10.326 -41.087 1.00 56.78 250 SER A C 1
ATOM 2001 O O . SER A 1 250 ? -13.163 11.498 -41.017 1.00 56.78 250 SER A O 1
ATOM 2003 N N . ILE A 1 251 ? -11.796 9.854 -40.337 1.00 57.12 251 ILE A N 1
ATOM 2004 C CA . ILE A 1 251 ? -11.169 10.636 -39.246 1.00 57.12 251 ILE A CA 1
ATOM 2005 C C . ILE A 1 251 ? -9.727 11.056 -39.561 1.00 57.12 251 ILE A C 1
ATOM 2007 O O . ILE A 1 251 ? -9.248 12.059 -39.032 1.00 57.12 251 ILE A O 1
ATOM 2011 N N . LEU A 1 252 ? -9.023 10.340 -40.440 1.00 51.94 252 LEU A N 1
ATOM 2012 C CA . LEU A 1 252 ? -7.650 10.691 -40.800 1.00 51.94 252 LEU A CA 1
ATOM 2013 C C . LEU A 1 252 ? -7.646 11.486 -42.115 1.00 51.94 252 LEU A C 1
ATOM 2015 O O . LEU A 1 252 ? -8.046 10.936 -43.143 1.00 51.94 252 LEU A O 1
ATOM 2019 N N . PRO A 1 253 ? -7.217 12.767 -42.119 1.00 53.31 253 PRO A N 1
ATOM 2020 C CA . PRO A 1 253 ? -7.064 13.513 -43.361 1.00 53.31 253 PRO A CA 1
ATOM 2021 C C . PRO A 1 253 ? -6.091 12.755 -44.259 1.00 53.31 253 PRO A C 1
ATOM 2023 O O . PRO A 1 253 ? -5.056 12.292 -43.778 1.00 53.31 253 PRO A O 1
ATOM 2026 N N . ALA A 1 254 ? -6.445 12.621 -45.541 1.00 60.12 254 ALA A N 1
ATOM 2027 C CA . ALA A 1 254 ? -5.640 11.947 -46.550 1.00 60.12 254 ALA A CA 1
ATOM 2028 C C . ALA A 1 254 ? -4.180 12.407 -46.441 1.00 60.12 254 ALA A C 1
ATOM 2030 O O . ALA A 1 254 ? -3.827 13.523 -46.832 1.00 60.12 254 ALA A O 1
ATOM 2031 N N . THR A 1 255 ? -3.331 11.560 -45.864 1.00 58.25 255 THR A N 1
ATOM 2032 C CA . THR A 1 255 ? -1.894 11.775 -45.857 1.00 58.25 255 THR A CA 1
ATOM 2033 C C . THR A 1 255 ? -1.460 11.728 -47.312 1.00 58.25 255 THR A C 1
ATOM 2035 O O . THR A 1 255 ? -1.591 10.703 -47.981 1.00 58.25 255 THR A O 1
ATOM 2038 N N . ARG A 1 256 ? -1.022 12.881 -47.835 1.00 55.25 256 ARG A N 1
ATOM 2039 C CA . ARG A 1 256 ? -0.498 12.978 -49.198 1.00 55.25 256 ARG A CA 1
ATOM 2040 C C . ARG A 1 256 ? 0.590 11.911 -49.377 1.00 55.25 256 ARG A C 1
ATOM 2042 O O . ARG A 1 256 ? 1.404 11.747 -48.463 1.00 55.25 256 ARG A O 1
ATOM 2049 N N . PRO A 1 257 ? 0.608 11.192 -50.511 1.00 55.25 257 PRO A N 1
ATOM 2050 C CA . PRO A 1 257 ? 1.660 10.230 -50.791 1.00 55.25 257 PRO A CA 1
ATOM 2051 C C . PRO A 1 257 ? 3.011 10.938 -50.686 1.00 55.25 257 PRO A C 1
ATOM 2053 O O . PRO A 1 257 ? 3.210 12.013 -51.248 1.00 55.25 257 PRO A O 1
ATOM 2056 N N . TYR A 1 258 ? 3.902 10.354 -49.891 1.00 52.75 258 TYR A N 1
ATOM 2057 C CA . TYR A 1 258 ? 5.264 10.824 -49.697 1.00 52.75 258 TYR A CA 1
ATOM 2058 C C . TYR A 1 258 ? 5.971 10.758 -51.054 1.00 52.75 258 TYR A C 1
ATOM 2060 O O . TYR A 1 258 ? 6.266 9.667 -51.540 1.00 52.75 258 TYR A O 1
ATOM 2068 N N . GLU A 1 259 ? 6.182 11.908 -51.698 1.00 53.84 259 GLU A N 1
ATOM 2069 C CA . GLU A 1 259 ? 7.002 11.992 -52.904 1.00 53.84 259 GLU A CA 1
ATOM 2070 C C . GLU A 1 259 ? 8.411 11.513 -52.551 1.00 53.84 259 GLU A C 1
ATOM 2072 O O . GLU A 1 259 ? 9.168 12.168 -51.831 1.00 53.84 259 GLU A O 1
ATOM 2077 N N . THR A 1 260 ? 8.752 10.323 -53.038 1.00 53.78 260 THR A N 1
ATOM 2078 C CA . THR A 1 260 ? 10.110 9.793 -53.042 1.00 53.78 260 THR A CA 1
ATOM 2079 C C . THR A 1 260 ? 11.001 10.764 -53.803 1.00 53.78 260 THR A C 1
ATOM 2081 O O . THR A 1 260 ? 11.024 10.781 -55.031 1.00 53.78 260 THR A O 1
ATOM 2084 N N . ARG A 1 261 ? 11.737 11.592 -53.059 1.00 50.00 261 ARG A N 1
ATOM 2085 C CA . ARG A 1 261 ? 12.786 12.454 -53.593 1.00 50.00 261 ARG A CA 1
ATOM 2086 C C . ARG A 1 261 ? 13.913 11.559 -54.108 1.00 50.00 261 ARG A C 1
ATOM 2088 O O . ARG A 1 261 ? 14.725 11.064 -53.332 1.00 50.00 261 ARG A O 1
ATOM 2095 N N . SER A 1 262 ? 13.922 11.320 -55.414 1.00 57.62 262 SER A N 1
ATOM 2096 C CA . SER A 1 262 ? 15.019 10.683 -56.135 1.00 57.62 262 SER A CA 1
ATOM 2097 C C . SER A 1 262 ? 16.279 11.531 -55.967 1.00 57.62 262 SER A C 1
ATOM 2099 O O . SER A 1 262 ? 16.386 12.618 -56.532 1.00 57.62 262 SER A O 1
ATOM 2101 N N . THR A 1 263 ? 17.221 11.057 -55.158 1.00 53.56 263 THR A N 1
ATOM 2102 C CA . THR A 1 263 ? 18.578 11.599 -55.106 1.00 53.56 263 THR A CA 1
ATOM 2103 C C . THR A 1 263 ? 19.307 11.161 -56.372 1.00 53.56 263 THR A C 1
ATOM 2105 O O . THR A 1 263 ? 19.737 10.012 -56.471 1.00 53.56 263 THR A O 1
ATOM 2108 N N . SER A 1 264 ? 19.406 12.062 -57.350 1.00 56.50 264 SER A N 1
ATOM 2109 C CA . SER A 1 264 ? 20.315 11.919 -58.483 1.00 56.50 264 SER A CA 1
ATOM 2110 C C . SER A 1 264 ? 21.750 11.955 -57.964 1.00 56.50 264 SER A C 1
ATOM 2112 O O . SER A 1 264 ? 22.182 12.915 -57.327 1.00 56.50 264 SER A O 1
ATOM 2114 N N . THR A 1 265 ? 22.471 10.864 -58.189 1.00 54.91 265 THR A N 1
ATOM 2115 C CA . THR A 1 265 ? 23.916 10.780 -58.007 1.00 54.91 265 THR A CA 1
ATOM 2116 C C . THR A 1 265 ? 24.560 11.409 -59.239 1.00 54.91 265 THR A C 1
ATOM 2118 O O . THR A 1 265 ? 24.621 10.762 -60.278 1.00 54.91 265 THR A O 1
ATOM 2121 N N . ASP A 1 266 ? 25.007 12.662 -59.139 1.00 53.44 266 ASP A N 1
ATOM 2122 C CA . ASP A 1 266 ? 25.948 13.224 -60.113 1.00 53.44 266 ASP A CA 1
ATOM 2123 C C . ASP A 1 266 ? 27.324 12.606 -59.848 1.00 53.44 266 ASP A C 1
ATOM 2125 O O . ASP A 1 266 ? 28.067 13.007 -58.950 1.00 53.44 266 ASP A O 1
ATOM 2129 N N . GLN A 1 267 ? 27.621 11.556 -60.610 1.00 54.62 267 GLN A N 1
ATOM 2130 C CA . GLN A 1 267 ? 28.980 11.218 -61.001 1.00 54.62 267 GLN A CA 1
ATOM 2131 C C . GLN A 1 267 ? 29.300 12.054 -62.236 1.00 54.62 267 GLN A C 1
ATOM 2133 O O . GLN A 1 267 ? 28.793 11.743 -63.307 1.00 54.62 267 GLN A O 1
ATOM 2138 N N . ASP A 1 268 ? 30.185 13.037 -62.103 1.00 59.28 268 ASP A N 1
ATOM 2139 C CA . ASP A 1 268 ? 30.962 13.499 -63.246 1.00 59.28 268 ASP A CA 1
ATOM 2140 C C . ASP A 1 268 ? 32.447 13.419 -62.919 1.00 59.28 268 ASP A C 1
ATOM 2142 O O . ASP A 1 268 ? 32.943 13.888 -61.892 1.00 59.28 268 ASP A O 1
ATOM 2146 N N . SER A 1 269 ? 33.124 12.698 -63.801 1.00 59.25 269 SER A N 1
ATOM 2147 C CA . SER A 1 269 ? 34.517 12.308 -63.733 1.00 59.25 269 SER A CA 1
ATOM 2148 C C . SER A 1 269 ? 35.285 13.047 -64.828 1.00 59.25 269 SER A C 1
ATOM 2150 O O . SER A 1 269 ? 34.766 13.215 -65.924 1.00 59.25 269 SER A O 1
ATOM 2152 N N . LEU A 1 270 ? 36.566 13.309 -64.542 1.00 57.72 270 LEU A N 1
ATOM 2153 C CA . LEU A 1 270 ? 37.695 13.448 -65.481 1.00 57.72 270 LEU A CA 1
ATOM 2154 C C . LEU A 1 270 ? 37.889 14.780 -66.226 1.00 57.72 270 LEU A C 1
ATOM 2156 O O . LEU A 1 270 ? 37.050 15.215 -67.002 1.00 57.72 270 LEU A O 1
ATOM 2160 N N . LEU A 1 271 ? 39.103 15.332 -66.091 1.00 54.41 271 LEU A N 1
ATOM 2161 C CA . LEU A 1 271 ? 40.174 15.372 -67.117 1.00 54.41 271 LEU A CA 1
ATOM 2162 C C . LEU A 1 271 ? 41.348 16.189 -66.523 1.00 54.41 271 LEU A C 1
ATOM 2164 O O . LEU A 1 271 ? 41.155 17.309 -66.071 1.00 54.41 271 LEU A O 1
ATOM 2168 N N . CYS A 1 272 ? 42.516 15.598 -66.243 1.00 45.97 272 CYS A N 1
ATOM 2169 C CA . CYS A 1 272 ? 43.650 15.453 -67.172 1.00 45.97 272 CYS A CA 1
ATOM 2170 C C . CYS A 1 272 ? 43.975 16.729 -67.968 1.00 45.97 272 CYS A C 1
ATOM 2172 O O . CYS A 1 272 ? 43.430 16.915 -69.051 1.00 45.97 272 CYS A O 1
ATOM 2174 N N . CYS A 1 273 ? 44.887 17.550 -67.438 1.00 57.16 273 CYS A N 1
ATOM 2175 C CA . CYS A 1 273 ? 46.151 17.994 -68.050 1.00 57.16 273 CYS A CA 1
ATOM 2176 C C . CYS A 1 273 ? 46.908 18.888 -67.059 1.00 57.16 273 CYS A C 1
ATOM 2178 O O . CYS A 1 273 ? 46.264 19.775 -66.459 1.00 57.16 273 CYS A O 1
#

Mean predicted aligned error: 16.06 Å

Solvent-accessible surface area (backbone atoms only — not comparable to full-atom values): 16949 Å² total; per-residue (Å²): 133,85,82,75,78,73,61,49,56,67,68,90,47,72,33,50,25,40,41,60,49,42,82,45,76,46,52,55,63,80,48,59,75,32,33,37,37,39,41,33,38,72,68,85,54,83,73,50,50,61,59,50,51,55,47,37,55,56,36,44,79,69,62,27,48,48,34,38,37,26,66,50,53,68,55,60,70,72,54,46,58,81,58,34,51,72,32,92,47,43,40,34,36,33,79,81,42,60,60,43,59,60,68,67,57,75,80,86,51,59,90,61,33,30,44,36,36,38,27,42,32,90,33,38,51,76,48,80,44,79,40,44,82,44,73,68,35,50,49,53,51,49,51,55,50,51,51,48,55,75,60,64,65,81,82,67,64,90,86,74,72,70,87,75,55,56,47,75,39,85,87,79,74,42,80,42,50,63,59,99,84,52,86,83,85,87,77,94,78,92,73,91,77,93,76,91,81,82,89,80,96,66,92,69,80,75,63,74,44,78,46,76,45,97,86,73,34,38,36,46,30,54,76,93,46,72,47,81,25,52,72,64,55,44,52,53,49,52,50,52,52,52,56,52,58,71,57,48,80,81,73,60,75,83,76,74,79,80,77,80,79,79,80,80,79,85,82,82,80,90,80,94,131

Radius of gyration: 25.81 Å; Cα contacts (8 Å, |Δi|>4): 352; chains: 1; bounding box: 74×44×85 Å

pLDDT: mean 76.32, std 22.51, range [25.7, 98.31]

Sequence (273 aa):
MTNNDVFATLPKLRLPALLEGELQYLDLTSFMGQWLVFCCLSEFSPGDMMILARQDARLHHAGAKFLVLFPSPTSLHTIRRTQASLCRFPLLADPSERLIRALRIVPPLPADRVQTVIVEPAGKIRYHLTHSLNARGMEFMAEIFNYCRQHFTAETRPSQWPAGRFSYDPETKLLVCSEPSTIIHATHSDKRNRLMTTHHNSHPMKWTKLNICDCGRLHLTYGVVTLHFTRKEFVDFAGLISQLAAHLPSILPATRPYETRSTSTDQDSLLCC

Nearest PDB structures (foldseek):
  5ijt-assembly1_J  TM=6.812E-01  e=9.128E-10  Homo sapiens
  3qpm-assembly1_D  TM=6.047E-01  e=1.917E-10  Larimichthys crocea
  2pn8-assembly1_B  TM=6.265E-01  e=9.716E-10  Homo sapiens
  4kce-assembly1_A  TM=6.771E-01  e=3.604E-09  Leishmania braziliensis
  4eo3-assembly1_B  TM=6.619E-01  e=5.658E-07  Thermotoga maritima

Foldseek 3Di:
DPPPCPQQFQDQDWFFKQALLDTDTDTPVVQQQFKEKEKEAAADDLVLLVLQQVLQVVQVVVRHAYEYEYADPVRVVPQDSVNSNSDNHIHTYDPVCPRVVSQVPDDDDPNQKIWMWIAHNNRGTDDIDIAGSDNVRSVVVVVVVVVCVVQPDPDRDPPDDPPDAWDQDPVVRDTAGRDPDDGDDDDDDDDDDDDDDDDDDDPDDFDFDWDQDPVRWIWTDGPPDIDTDDPVRVVVVVVVVVVVVVVVVVPDDPDPPDPPPDDDDDDDDDDDD